Protein AF-A0A956Y815-F1 (afdb_monomer)

Sequence (313 aa):
IFVGLNIATNGEWWRQAILANINKFDPLQAFGLAKLWLQLHFALIIPAVLFALYELFIGRLSLYSVWLMAATVLGALGAGTWGAGDSYYGTSIAAMCIAAGIALSSLFGPDDTLPASIYVQRFGALFQPIWTVVKTSAAVLVPTLFVIYGISTFKMPTEGALFGTIANTFGLQPNVRGRHFDTASYNVVGYANIGHFTTQADIEAGNQIVELIRATDGPVISEDAGFVLAAGRRVITNPTQLRNLSLNNTDENPIWDGTELIRMVENKQVALIILRASFFPTPFLEAVLENYTPDEAIEMNGFTYQFWRPQPD

Secondary structure (DSSP, 8-state):
-HHHHHHHTTTHHHHHHTGGG-PPP-HHHHHHHHHHHHHHHHHHHHHHHHHHHHHHHTSPPPHHHHHHHHHHHHHHHHTTSTT--GGGGHHHHHHHHHHHHHHHHHTTSS--SPP--HHHHHHHHHHHHHHHHHHHTHHHHHHHHHHHHHHHT-EEES-STTHHHHHHHTT----BTTTEEETT-S-STTPPPPPPPPPHHHHHHHHHHHHHHHH-SS-EEESSHHHHHHTTPPP---HHHHHHHHHT-BTTB-----HHHHHHHHTT--SEEEESS--S-HHHHHHHHHHEEEEEEEEETTEEEEEEEEPP-

Mean predicted aligned error: 5.88 Å

Structure (mmCIF, N/CA/C/O backbone):
data_AF-A0A956Y815-F1
#
_entry.id   AF-A0A956Y815-F1
#
loop_
_atom_site.group_PDB
_atom_site.id
_atom_site.type_symbol
_atom_site.label_atom_id
_atom_site.label_alt_id
_atom_site.label_comp_id
_atom_site.label_asym_id
_atom_site.label_entity_id
_atom_site.label_seq_id
_atom_site.pdbx_PDB_ins_code
_atom_site.Cartn_x
_atom_site.Cartn_y
_atom_site.Cartn_z
_atom_site.occupancy
_atom_site.B_iso_or_equiv
_atom_site.auth_seq_id
_atom_site.auth_comp_id
_atom_site.auth_asym_id
_atom_site.auth_atom_id
_atom_site.pdbx_PDB_model_num
ATOM 1 N N . ILE A 1 1 ? -17.123 14.307 -13.055 1.00 92.56 1 ILE A N 1
ATOM 2 C CA . ILE A 1 1 ? -17.386 13.178 -12.124 1.00 92.56 1 ILE A CA 1
ATOM 3 C C . ILE A 1 1 ? -17.309 13.651 -10.673 1.00 92.56 1 ILE A C 1
ATOM 5 O O . ILE A 1 1 ? -18.351 13.733 -10.044 1.00 92.56 1 ILE A O 1
ATOM 9 N N . PHE A 1 2 ? -16.139 14.057 -10.167 1.00 94.31 2 PHE A N 1
ATOM 10 C CA . PHE A 1 2 ? -15.944 14.427 -8.753 1.00 94.31 2 PHE A CA 1
ATOM 11 C C . PHE A 1 2 ? -16.841 15.560 -8.230 1.00 94.31 2 PHE A C 1
ATOM 13 O O . PHE A 1 2 ? -17.437 15.422 -7.170 1.00 94.31 2 PHE A O 1
ATOM 20 N N . VAL A 1 3 ? -17.034 16.632 -9.007 1.00 95.38 3 VAL A N 1
ATOM 21 C CA . VAL A 1 3 ? -17.989 17.703 -8.657 1.00 95.38 3 VAL A CA 1
ATOM 22 C C . VAL A 1 3 ? -19.413 17.155 -8.501 1.00 95.38 3 VAL A C 1
ATOM 24 O O . VAL A 1 3 ? -20.106 17.499 -7.552 1.00 95.38 3 VAL A O 1
ATOM 27 N N . GLY A 1 4 ? -19.829 16.256 -9.397 1.00 97.25 4 GLY A N 1
ATOM 28 C CA . GLY A 1 4 ? -21.146 15.621 -9.342 1.00 97.25 4 GLY A CA 1
ATOM 29 C C . GLY A 1 4 ? -21.316 14.726 -8.115 1.00 97.25 4 GLY A C 1
ATOM 30 O O . GLY A 1 4 ? -22.357 14.795 -7.474 1.00 97.25 4 GLY A O 1
ATOM 31 N N . LEU A 1 5 ? -20.285 13.953 -7.748 1.00 96.50 5 LEU A N 1
ATOM 32 C CA . LEU A 1 5 ? -20.283 13.169 -6.507 1.00 96.50 5 LEU A CA 1
ATOM 33 C C . LEU A 1 5 ? -20.419 14.077 -5.287 1.00 96.50 5 LEU A C 1
ATOM 35 O O . LEU A 1 5 ? -21.263 13.826 -4.438 1.00 96.50 5 LEU A O 1
ATOM 39 N N . ASN A 1 6 ? -19.650 15.165 -5.241 1.00 97.31 6 ASN A N 1
ATOM 40 C CA . ASN A 1 6 ? -19.702 16.089 -4.119 1.00 97.31 6 ASN A CA 1
ATOM 41 C C . ASN A 1 6 ? -21.084 16.719 -3.931 1.00 97.31 6 ASN A C 1
ATOM 43 O O . ASN A 1 6 ? -21.579 16.790 -2.810 1.00 97.31 6 ASN A O 1
ATOM 47 N N . ILE A 1 7 ? -21.715 17.140 -5.028 1.00 97.25 7 ILE A N 1
ATOM 48 C CA . ILE A 1 7 ? -23.075 17.686 -5.001 1.00 97.25 7 ILE A CA 1
ATOM 49 C C . ILE A 1 7 ? -24.070 16.604 -4.564 1.00 97.25 7 ILE A C 1
ATOM 51 O O . ILE A 1 7 ? -24.865 16.843 -3.661 1.00 97.25 7 ILE A O 1
ATOM 55 N N . ALA A 1 8 ? -24.000 15.406 -5.152 1.00 97.81 8 ALA A N 1
ATOM 56 C CA . ALA A 1 8 ? -24.922 14.308 -4.854 1.00 97.81 8 ALA A CA 1
ATOM 57 C C . ALA A 1 8 ? -24.862 13.844 -3.390 1.00 97.81 8 ALA A C 1
ATOM 59 O O . ALA A 1 8 ? -25.845 13.324 -2.868 1.00 97.81 8 ALA A O 1
ATOM 60 N N . THR A 1 9 ? -23.725 14.040 -2.724 1.00 96.56 9 THR A N 1
ATOM 61 C CA . THR A 1 9 ? -23.531 13.674 -1.320 1.00 96.56 9 THR A CA 1
ATOM 62 C C . THR A 1 9 ? -23.547 14.878 -0.377 1.00 96.56 9 THR A C 1
ATOM 64 O O . THR A 1 9 ? -23.062 14.756 0.742 1.00 96.56 9 THR A O 1
ATOM 67 N N . ASN A 1 10 ? -24.010 16.054 -0.817 1.00 96.44 10 ASN A N 1
ATOM 68 C CA . ASN A 1 10 ? -24.026 17.286 -0.014 1.00 96.44 10 ASN A CA 1
ATOM 69 C C . ASN A 1 10 ? -22.675 17.615 0.659 1.00 96.44 10 ASN A C 1
ATOM 71 O O . ASN A 1 10 ? -22.625 17.994 1.825 1.00 96.44 10 ASN A O 1
ATOM 75 N N . GLY A 1 11 ? -21.561 17.434 -0.051 1.00 94.31 11 GLY A N 1
ATOM 76 C CA . GLY A 1 11 ? -20.221 17.712 0.479 1.00 94.31 11 GLY A CA 1
ATOM 77 C C . GLY A 1 11 ? -19.517 16.527 1.151 1.00 94.31 11 GLY A C 1
ATOM 78 O O . GLY A 1 11 ? -18.303 16.591 1.350 1.00 94.31 11 GLY A O 1
ATOM 79 N N . GLU A 1 12 ? -20.224 15.432 1.467 1.00 93.25 12 GLU A N 1
ATOM 80 C CA . GLU A 1 12 ? -19.619 14.275 2.149 1.00 93.25 12 GLU A CA 1
ATOM 81 C C . GLU A 1 12 ? -18.480 13.650 1.349 1.00 93.25 12 GLU A C 1
ATOM 83 O O . GLU A 1 12 ? -17.453 13.303 1.918 1.00 93.25 12 GLU A O 1
ATOM 88 N N . TRP A 1 13 ? -18.605 13.544 0.026 1.00 95.00 13 TRP A N 1
ATOM 89 C CA . TRP A 1 13 ? -17.526 13.026 -0.804 1.00 95.00 13 TRP A CA 1
ATOM 90 C C . TRP A 1 13 ? -16.245 13.850 -0.631 1.00 95.00 13 TRP A C 1
ATOM 92 O O . TRP A 1 13 ? -15.189 13.268 -0.415 1.00 95.00 13 TRP A O 1
ATOM 102 N N . TRP A 1 14 ? -16.316 15.186 -0.656 1.00 94.62 14 TRP A N 1
ATOM 103 C CA . TRP A 1 14 ? -15.136 16.028 -0.440 1.00 94.62 14 TRP A CA 1
ATOM 104 C C . TRP A 1 14 ? -14.593 15.895 0.981 1.00 94.62 14 TRP A C 1
ATOM 106 O O . TRP A 1 14 ? -13.390 15.712 1.170 1.00 94.62 14 TRP A O 1
ATOM 116 N N . ARG A 1 15 ? -15.470 15.937 1.988 1.00 93.56 15 ARG A N 1
ATOM 117 C CA . ARG A 1 15 ? -15.068 15.788 3.390 1.00 93.56 15 ARG A CA 1
ATOM 118 C C . ARG A 1 15 ? -14.356 14.457 3.633 1.00 93.56 15 ARG A C 1
ATOM 120 O O . ARG A 1 15 ? -13.267 14.440 4.200 1.00 93.56 15 ARG A O 1
ATOM 127 N N . GLN A 1 16 ? -14.934 13.359 3.160 1.00 91.75 16 GLN A N 1
ATOM 128 C CA . GLN A 1 16 ? -14.418 12.018 3.412 1.00 91.75 16 GLN A CA 1
ATOM 129 C C . GLN A 1 16 ? -13.231 11.661 2.501 1.00 91.75 16 GLN A C 1
ATOM 131 O O . GLN A 1 16 ? -12.251 11.083 2.960 1.00 91.75 16 GLN A O 1
ATOM 136 N N . ALA A 1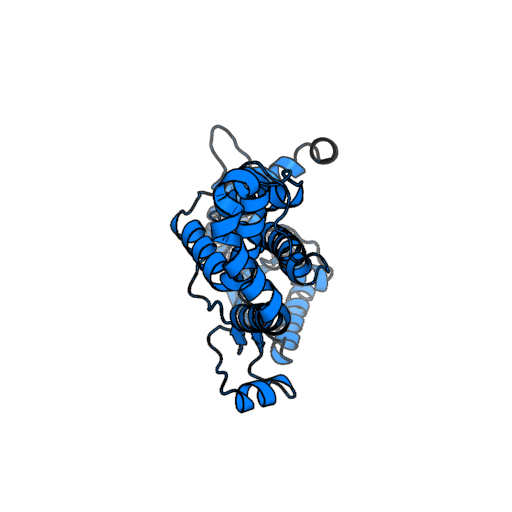 17 ? -13.279 12.000 1.212 1.00 90.31 17 ALA A N 1
ATOM 137 C CA . ALA A 1 17 ? -12.228 11.614 0.272 1.00 90.31 17 ALA A CA 1
ATOM 138 C C . ALA A 1 17 ? -11.036 12.578 0.283 1.00 90.31 17 ALA A C 1
ATOM 140 O O . ALA A 1 17 ? -9.907 12.135 0.089 1.00 90.31 17 ALA A O 1
ATOM 141 N N . ILE A 1 18 ? -11.269 13.876 0.509 1.00 90.88 18 ILE A N 1
ATOM 142 C CA . ILE A 1 18 ? -10.230 14.907 0.406 1.00 90.88 18 ILE A CA 1
ATOM 143 C C . ILE A 1 18 ? -9.805 15.395 1.785 1.00 90.88 18 ILE A C 1
ATOM 145 O O . ILE A 1 18 ? -8.656 15.178 2.151 1.00 90.88 18 ILE A O 1
ATOM 149 N N . LEU A 1 19 ? -10.707 16.001 2.569 1.00 91.81 19 LEU A N 1
ATOM 150 C CA . LEU A 1 19 ? -10.332 16.660 3.834 1.00 91.81 19 LEU A CA 1
ATOM 151 C C . LEU A 1 19 ? -9.770 15.683 4.872 1.00 91.81 19 LEU A C 1
ATOM 153 O O . LEU A 1 19 ? -8.789 15.994 5.541 1.00 91.81 19 LEU A O 1
ATOM 157 N N . ALA A 1 20 ? -10.321 14.472 4.958 1.00 90.25 20 ALA A N 1
ATOM 158 C CA . ALA A 1 20 ? -9.765 13.432 5.821 1.00 90.25 20 ALA A CA 1
ATOM 159 C C . ALA A 1 20 ? -8.348 12.992 5.400 1.00 90.25 20 ALA A C 1
ATOM 161 O O . ALA A 1 20 ? -7.566 12.541 6.224 1.00 90.25 20 ALA A O 1
ATOM 162 N N . ASN A 1 21 ? -7.975 13.128 4.128 1.00 87.50 21 ASN A N 1
ATOM 163 C CA . ASN A 1 21 ? -6.686 12.645 3.624 1.00 87.50 21 ASN A CA 1
ATOM 164 C C . ASN A 1 21 ? -5.611 13.739 3.534 1.00 87.50 21 ASN A C 1
ATOM 166 O O . ASN A 1 21 ? -4.528 13.485 3.008 1.00 87.50 21 ASN A O 1
ATOM 170 N N . ILE A 1 22 ? -5.862 14.941 4.072 1.00 85.62 22 ILE A N 1
ATOM 171 C CA . ILE A 1 22 ? -4.860 16.018 4.173 1.00 85.62 22 ILE A CA 1
ATOM 172 C C . ILE A 1 22 ? -3.926 15.732 5.352 1.00 85.62 22 ILE A C 1
ATOM 174 O O . ILE A 1 22 ? -3.889 16.442 6.348 1.00 85.62 22 ILE A O 1
ATOM 178 N N . ASN A 1 23 ? -3.181 14.640 5.257 1.00 84.44 23 ASN A N 1
ATOM 179 C CA . ASN A 1 23 ? -2.264 14.234 6.306 1.00 84.44 23 ASN A CA 1
ATOM 180 C C . ASN A 1 23 ? -0.928 14.969 6.182 1.00 84.44 23 ASN A C 1
ATOM 182 O O . ASN A 1 23 ? -0.480 15.316 5.086 1.00 84.44 23 ASN A O 1
ATOM 186 N N . LYS A 1 24 ? -0.250 15.155 7.319 1.00 88.31 24 LYS A N 1
ATOM 187 C CA . LYS A 1 24 ? 1.111 15.694 7.341 1.00 88.31 24 LYS A CA 1
ATOM 188 C C . LYS A 1 24 ? 2.024 14.830 6.468 1.00 88.31 24 LYS A C 1
ATOM 190 O O . LYS A 1 24 ? 2.034 13.607 6.587 1.00 88.31 24 LYS A O 1
ATOM 195 N N . PHE A 1 25 ? 2.794 15.486 5.609 1.00 91.38 25 PHE A N 1
ATOM 196 C CA . PHE A 1 25 ? 3.775 14.823 4.763 1.00 91.38 25 PHE A CA 1
ATOM 197 C C . PHE A 1 25 ? 4.996 14.394 5.585 1.00 91.38 25 PHE A C 1
ATOM 199 O O . PHE A 1 25 ? 5.568 15.206 6.318 1.00 91.38 25 PHE A O 1
ATOM 206 N N . ASP A 1 26 ? 5.400 13.137 5.430 1.00 92.50 26 ASP A N 1
ATOM 207 C CA . ASP A 1 26 ? 6.631 12.557 5.954 1.00 92.50 26 ASP A CA 1
ATOM 208 C C . ASP A 1 26 ? 7.656 12.361 4.813 1.00 92.50 26 ASP A C 1
ATOM 210 O O . ASP A 1 26 ? 7.548 11.424 4.009 1.00 92.50 26 ASP A O 1
ATOM 214 N N . PRO A 1 27 ? 8.687 13.226 4.735 1.00 93.06 27 PRO A N 1
ATOM 215 C CA . PRO A 1 27 ? 9.760 13.094 3.757 1.00 93.06 27 PRO A CA 1
ATOM 216 C C . PRO A 1 27 ? 10.550 11.784 3.850 1.00 93.06 27 PRO A C 1
ATOM 218 O O . PRO A 1 27 ? 11.052 11.317 2.826 1.00 93.06 27 PRO A O 1
ATOM 221 N N . LEU A 1 28 ? 10.682 11.187 5.042 1.00 92.81 28 LEU A N 1
ATOM 222 C CA . LEU A 1 28 ? 11.429 9.937 5.216 1.00 92.81 28 LEU A CA 1
ATOM 223 C C . LEU A 1 28 ? 10.672 8.768 4.592 1.00 92.81 28 LEU A C 1
ATOM 225 O O . LEU A 1 28 ? 11.278 7.970 3.874 1.00 92.81 28 LEU A O 1
ATOM 229 N N . GLN A 1 29 ? 9.355 8.708 4.799 1.00 93.12 29 GLN A N 1
ATOM 230 C CA . GLN A 1 29 ? 8.486 7.741 4.131 1.00 93.12 29 GLN A CA 1
ATOM 231 C C . GLN A 1 29 ? 8.543 7.912 2.607 1.00 93.12 29 GLN A C 1
ATOM 233 O O . GLN A 1 29 ? 8.808 6.946 1.890 1.00 93.12 29 GLN A O 1
ATOM 238 N N . ALA A 1 30 ? 8.367 9.141 2.104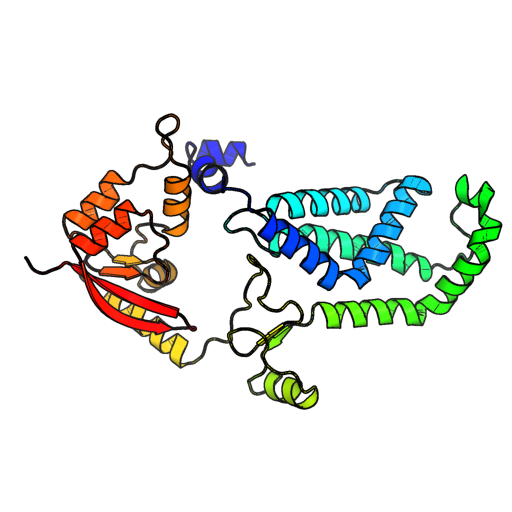 1.00 94.19 30 ALA A N 1
ATOM 239 C CA . ALA A 1 30 ? 8.398 9.415 0.665 1.00 94.19 30 ALA A CA 1
ATOM 240 C C . ALA A 1 30 ? 9.724 8.984 0.021 1.00 94.19 30 ALA A C 1
ATOM 242 O O . ALA A 1 30 ? 9.733 8.287 -0.996 1.00 94.19 30 ALA A O 1
ATOM 243 N N . PHE A 1 31 ? 10.850 9.364 0.633 1.00 94.88 31 PHE A N 1
ATOM 244 C CA . PHE A 1 31 ? 12.174 9.008 0.135 1.00 94.88 31 PHE A CA 1
ATOM 245 C C . PHE A 1 31 ? 12.439 7.503 0.229 1.00 94.88 31 PHE A C 1
ATOM 247 O O . PHE A 1 31 ? 12.973 6.913 -0.711 1.00 94.88 31 PHE A O 1
ATOM 254 N N . GLY A 1 32 ? 12.041 6.869 1.336 1.00 94.62 32 GLY A N 1
ATOM 255 C CA . GLY A 1 32 ? 12.152 5.426 1.524 1.00 94.62 32 GLY A CA 1
ATOM 256 C C . GLY A 1 32 ? 11.409 4.652 0.437 1.00 94.62 32 GLY A C 1
ATOM 257 O O . GLY A 1 32 ? 11.994 3.771 -0.193 1.00 94.62 32 GLY A O 1
ATOM 258 N N . LEU A 1 33 ? 10.161 5.032 0.154 1.00 95.44 33 LEU A N 1
ATOM 259 C CA . LEU A 1 33 ? 9.345 4.405 -0.888 1.00 95.44 33 LEU A CA 1
ATOM 260 C C . LEU A 1 33 ? 9.874 4.694 -2.298 1.00 95.44 33 LEU A C 1
ATOM 262 O O . LEU A 1 33 ? 9.897 3.790 -3.127 1.00 95.44 33 LEU A O 1
ATOM 266 N N . ALA A 1 34 ? 10.361 5.908 -2.572 1.00 95.69 34 ALA A N 1
ATOM 267 C CA . ALA A 1 34 ? 10.988 6.234 -3.858 1.00 95.69 34 ALA A CA 1
ATOM 268 C C . ALA A 1 34 ? 12.252 5.402 -4.104 1.00 95.69 34 ALA A C 1
ATOM 270 O O . ALA A 1 34 ? 12.447 4.847 -5.188 1.00 95.69 34 ALA A O 1
ATOM 271 N N . LYS A 1 35 ? 13.103 5.273 -3.080 1.00 95.69 35 LYS A N 1
ATOM 272 C CA . LYS A 1 35 ? 14.299 4.431 -3.131 1.00 95.69 35 LYS A CA 1
ATOM 273 C C . LYS A 1 35 ? 13.927 2.968 -3.348 1.00 95.69 35 LYS A C 1
ATOM 275 O O . LYS A 1 35 ? 14.548 2.316 -4.181 1.00 95.69 35 LYS A O 1
ATOM 280 N N . LEU A 1 36 ? 12.917 2.473 -2.637 1.00 95.44 36 LEU A N 1
ATOM 281 C CA . LEU A 1 36 ? 12.440 1.104 -2.791 1.00 95.44 36 LEU A CA 1
ATOM 282 C C . LEU A 1 36 ? 11.900 0.858 -4.205 1.00 95.44 36 LEU A C 1
ATOM 284 O O . LEU A 1 36 ? 12.301 -0.105 -4.846 1.00 95.44 36 LEU A O 1
ATOM 288 N N . TRP A 1 37 ? 11.075 1.763 -4.736 1.00 96.00 37 TRP A N 1
ATOM 289 C CA . TRP A 1 37 ? 10.578 1.693 -6.113 1.00 96.00 37 TRP A CA 1
ATOM 290 C C . TRP A 1 37 ? 11.727 1.626 -7.131 1.00 96.00 37 TRP A C 1
ATOM 292 O O . TRP A 1 37 ? 11.738 0.750 -7.997 1.00 96.00 37 TRP A O 1
ATOM 302 N N . LEU A 1 38 ? 12.744 2.483 -6.983 1.00 96.31 38 LEU A N 1
ATOM 303 C CA . LEU A 1 38 ? 13.949 2.431 -7.817 1.00 96.31 38 LEU A CA 1
ATOM 304 C C . LEU A 1 38 ? 14.657 1.074 -7.700 1.00 96.31 38 LEU A C 1
ATOM 306 O O . LEU A 1 38 ? 15.008 0.483 -8.716 1.00 96.31 38 LEU A O 1
ATOM 310 N N . GLN A 1 39 ? 14.851 0.569 -6.480 1.00 95.50 39 GLN A N 1
ATOM 311 C CA . GLN A 1 39 ? 15.540 -0.699 -6.220 1.00 95.50 39 GLN A CA 1
ATOM 312 C C . GLN A 1 39 ? 14.801 -1.911 -6.793 1.00 95.50 39 GLN A C 1
ATOM 314 O O . GLN A 1 39 ? 15.442 -2.798 -7.351 1.00 95.50 39 GLN A O 1
ATOM 319 N N . LEU A 1 40 ? 13.474 -1.956 -6.679 1.00 95.81 40 LEU A N 1
ATOM 320 C CA . LEU A 1 40 ? 12.670 -3.086 -7.149 1.00 95.81 40 LEU A CA 1
ATOM 321 C C . LEU A 1 40 ? 12.493 -3.080 -8.668 1.00 95.81 40 LEU A C 1
ATOM 323 O O . LEU A 1 40 ? 12.371 -4.138 -9.283 1.00 95.81 40 LEU A O 1
ATOM 327 N N . HIS A 1 41 ? 12.469 -1.898 -9.287 1.00 97.38 41 HIS A N 1
ATOM 328 C CA . HIS A 1 41 ? 12.065 -1.764 -10.684 1.00 97.38 41 HIS A CA 1
ATOM 329 C C . HIS A 1 41 ? 13.175 -1.289 -11.628 1.00 97.38 41 HIS A C 1
ATOM 331 O O . HIS A 1 41 ? 12.913 -1.126 -12.821 1.00 97.38 41 HIS A O 1
ATOM 337 N N . PHE A 1 42 ? 14.416 -1.125 -11.148 1.00 97.12 42 PHE A N 1
ATOM 338 C CA . PHE A 1 42 ? 15.534 -0.579 -11.936 1.00 97.12 42 PHE A CA 1
ATOM 339 C C . PHE A 1 42 ? 15.686 -1.219 -13.326 1.00 97.12 42 PHE A C 1
ATOM 341 O O . PHE A 1 42 ? 15.926 -0.510 -14.303 1.00 97.12 42 PHE A O 1
ATOM 348 N N . ALA A 1 43 ? 15.497 -2.541 -13.427 1.00 97.62 43 ALA A N 1
ATOM 349 C CA . ALA A 1 43 ? 15.660 -3.297 -14.666 1.00 97.62 43 ALA A CA 1
ATOM 350 C C . ALA A 1 43 ? 14.724 -2.823 -15.792 1.00 97.62 43 ALA A C 1
ATOM 352 O O . ALA A 1 43 ? 15.105 -2.875 -16.959 1.00 97.62 43 ALA A O 1
ATOM 353 N N . LEU A 1 44 ? 13.533 -2.317 -15.452 1.00 98.06 44 LEU A N 1
ATOM 354 C CA . LEU A 1 44 ? 12.591 -1.737 -16.415 1.00 98.06 44 LEU A CA 1
ATOM 355 C C . LEU A 1 44 ? 12.604 -0.203 -16.415 1.00 98.06 44 LEU A C 1
ATOM 357 O O . LEU A 1 44 ? 12.318 0.403 -17.446 1.00 98.06 44 LEU A O 1
ATOM 361 N N . ILE A 1 45 ? 13.006 0.438 -15.315 1.00 98.06 45 ILE A N 1
ATOM 362 C CA . ILE A 1 45 ? 13.190 1.896 -15.268 1.00 98.06 45 ILE A CA 1
ATOM 363 C C . ILE A 1 45 ? 14.244 2.335 -16.283 1.00 98.06 45 ILE A C 1
ATOM 365 O O . ILE A 1 45 ? 14.015 3.303 -17.001 1.00 98.06 45 ILE A O 1
ATOM 369 N N . ILE A 1 46 ? 15.375 1.628 -16.377 1.00 97.00 46 ILE A N 1
ATOM 370 C CA . ILE A 1 46 ? 16.459 1.987 -17.303 1.00 97.00 46 ILE A CA 1
ATOM 371 C C . ILE A 1 46 ? 15.955 2.085 -18.755 1.00 97.00 46 ILE A C 1
ATOM 373 O O . ILE A 1 46 ? 16.056 3.172 -19.328 1.00 97.00 46 ILE A O 1
ATOM 377 N N . PRO A 1 47 ? 15.381 1.030 -19.370 1.00 96.88 47 PRO A N 1
ATOM 378 C CA . PRO A 1 47 ? 14.883 1.131 -20.740 1.00 96.88 47 PRO A CA 1
ATOM 379 C C . PRO A 1 47 ? 13.728 2.132 -20.886 1.00 96.88 47 PRO A C 1
ATOM 381 O O . PRO A 1 47 ? 13.678 2.836 -21.891 1.00 96.88 47 PRO A O 1
ATOM 384 N N . ALA A 1 48 ? 12.841 2.262 -19.893 1.00 97.94 48 ALA A N 1
ATOM 385 C CA . ALA A 1 48 ? 11.744 3.234 -19.936 1.00 97.94 48 ALA A CA 1
ATOM 386 C C . ALA A 1 48 ? 12.235 4.696 -19.919 1.00 97.94 48 ALA A C 1
ATOM 388 O O . ALA A 1 48 ? 11.739 5.532 -20.672 1.00 97.94 48 ALA A O 1
ATOM 389 N N . VAL A 1 49 ? 13.238 5.014 -19.095 1.00 97.12 49 VAL A N 1
ATOM 390 C CA . VAL A 1 49 ? 13.843 6.354 -19.035 1.00 97.12 49 VAL A CA 1
ATOM 391 C C . VAL A 1 49 ? 14.660 6.631 -20.291 1.00 97.12 49 VAL A C 1
ATOM 393 O O . VAL A 1 49 ? 14.560 7.722 -20.844 1.00 97.12 49 VAL A O 1
ATOM 396 N N . LEU A 1 50 ? 15.424 5.653 -20.789 1.00 94.56 50 LEU A N 1
ATOM 397 C CA . LEU A 1 50 ? 16.136 5.791 -22.063 1.00 94.56 50 LEU A CA 1
ATOM 398 C C . LEU A 1 50 ? 15.167 6.059 -23.221 1.00 94.56 50 LEU A C 1
ATOM 400 O O . LEU A 1 50 ? 15.460 6.904 -24.064 1.00 94.56 50 LEU A O 1
ATOM 404 N N . PHE A 1 51 ? 14.001 5.407 -23.229 1.00 94.56 51 PHE A N 1
ATOM 405 C CA . PHE A 1 51 ? 12.933 5.683 -24.188 1.00 94.56 51 PHE A CA 1
ATOM 406 C C . PHE A 1 51 ? 12.412 7.118 -24.076 1.00 94.56 51 PHE A C 1
ATOM 408 O O . PHE A 1 51 ? 12.368 7.833 -25.073 1.00 94.56 51 PHE A O 1
ATOM 415 N N . ALA A 1 52 ? 12.084 7.568 -22.862 1.00 95.88 52 ALA A N 1
ATOM 416 C CA . ALA A 1 52 ? 11.601 8.926 -22.633 1.00 95.88 52 ALA A CA 1
ATOM 417 C C . ALA A 1 52 ? 12.638 9.991 -23.032 1.00 95.88 52 ALA A C 1
ATOM 419 O O . ALA A 1 52 ? 12.290 10.995 -23.651 1.00 95.88 52 ALA A O 1
ATOM 420 N N . LEU A 1 53 ? 13.921 9.761 -22.733 1.00 93.94 53 LEU A N 1
ATOM 421 C CA . LEU A 1 53 ? 15.020 10.636 -23.151 1.00 93.94 53 LEU A CA 1
ATOM 422 C C . LEU A 1 53 ? 15.197 10.633 -24.672 1.00 93.94 53 LEU A C 1
ATOM 424 O O . LEU A 1 53 ? 15.367 11.694 -25.274 1.00 93.94 53 LEU A O 1
ATOM 428 N N . TYR A 1 54 ? 15.122 9.461 -25.304 1.00 90.19 54 TYR A N 1
ATOM 429 C CA . TYR A 1 54 ? 15.127 9.349 -26.758 1.00 90.19 54 TYR A CA 1
ATOM 430 C C . TYR A 1 54 ? 13.980 10.164 -27.366 1.00 90.19 54 TYR A C 1
ATOM 432 O O . TYR A 1 54 ? 14.211 10.969 -28.261 1.00 90.19 54 TYR A O 1
ATOM 440 N N . GLU A 1 55 ? 12.755 10.032 -26.869 1.00 91.81 55 GLU A N 1
ATOM 441 C CA . GLU A 1 55 ? 11.618 10.789 -27.397 1.00 91.81 55 GLU A CA 1
ATOM 442 C C . GLU A 1 55 ? 11.718 12.296 -27.142 1.00 91.81 55 GLU A C 1
ATOM 444 O O . GLU A 1 55 ? 11.236 13.081 -27.956 1.00 91.81 55 GLU A O 1
ATOM 449 N N . LEU A 1 56 ? 12.352 12.704 -26.040 1.00 91.69 56 LEU A N 1
ATOM 450 C CA . LEU A 1 56 ? 12.535 14.111 -25.692 1.00 91.69 56 LEU A CA 1
ATOM 451 C C . LEU A 1 56 ? 13.550 14.816 -26.602 1.00 91.69 56 LEU A C 1
ATOM 453 O O . LEU A 1 56 ? 13.338 15.968 -26.974 1.00 91.69 56 LEU A O 1
ATOM 457 N N . PHE A 1 57 ? 14.656 14.147 -26.938 1.00 87.69 57 PHE A N 1
ATOM 458 C CA . PHE A 1 57 ? 15.752 14.765 -27.693 1.00 87.69 57 PHE A CA 1
ATOM 459 C C . PHE A 1 57 ? 15.774 14.376 -29.171 1.00 87.69 57 PHE A C 1
ATOM 461 O O . PHE A 1 57 ? 16.190 15.163 -30.010 1.00 87.69 57 PHE A O 1
ATOM 468 N N . ILE A 1 58 ? 15.365 13.160 -29.512 1.00 84.88 58 ILE A N 1
ATOM 469 C CA . ILE A 1 58 ? 15.588 12.560 -30.833 1.00 84.88 58 ILE A CA 1
ATOM 470 C C . ILE A 1 58 ? 14.265 12.347 -31.568 1.00 84.88 58 ILE A C 1
ATOM 472 O O . ILE A 1 58 ? 14.154 12.688 -32.747 1.00 84.88 58 ILE A O 1
ATOM 476 N N . GLY A 1 59 ? 13.293 11.751 -30.880 1.00 83.38 59 GLY A N 1
ATOM 477 C CA . GLY A 1 59 ? 12.008 11.341 -31.431 1.00 83.38 59 GLY A CA 1
ATOM 478 C C . GLY A 1 59 ? 10.891 12.369 -31.255 1.00 83.38 59 GLY A C 1
ATOM 479 O O . GLY A 1 59 ? 11.113 13.566 -31.085 1.00 83.38 59 GLY A O 1
ATOM 480 N N . ARG A 1 60 ? 9.651 11.876 -31.327 1.00 88.12 60 ARG A N 1
ATOM 481 C CA . ARG A 1 60 ? 8.457 12.632 -30.939 1.00 88.12 60 ARG A CA 1
ATOM 482 C C . ARG A 1 60 ? 8.045 12.196 -29.545 1.00 88.12 60 ARG A C 1
ATOM 484 O O . ARG A 1 60 ? 7.931 11.001 -29.302 1.00 88.12 60 ARG A O 1
ATOM 491 N N . LEU A 1 61 ? 7.765 13.161 -28.678 1.00 93.50 61 LEU A N 1
ATOM 492 C CA . LEU A 1 61 ? 7.279 12.895 -27.332 1.00 93.50 61 LEU A CA 1
ATOM 493 C C . LEU A 1 61 ? 5.916 12.195 -27.374 1.00 93.50 61 LEU A C 1
ATOM 495 O O . LEU A 1 61 ? 4.938 12.765 -27.865 1.00 93.50 61 LEU A O 1
ATOM 499 N N . SER A 1 62 ? 5.851 10.966 -26.860 1.00 94.94 62 SER A N 1
ATOM 500 C CA . SER A 1 62 ? 4.599 10.225 -26.740 1.00 94.94 62 SER A CA 1
ATOM 501 C C . SER A 1 62 ? 3.875 10.533 -25.433 1.00 94.94 62 SER A C 1
ATOM 503 O O . SER A 1 62 ? 4.456 10.964 -24.430 1.00 94.94 62 SER A O 1
ATOM 505 N N . LEU A 1 63 ? 2.576 10.228 -25.423 1.00 96.56 63 LEU A N 1
ATOM 506 C CA . LEU A 1 63 ? 1.767 10.288 -24.211 1.00 96.56 63 LEU A CA 1
ATOM 507 C C . LEU A 1 63 ? 2.274 9.312 -23.135 1.00 96.56 63 LEU A C 1
ATOM 509 O O . LEU A 1 63 ? 2.119 9.600 -21.954 1.00 96.56 63 LEU A O 1
ATOM 513 N N . TYR A 1 64 ? 2.915 8.200 -23.517 1.00 96.50 64 TYR A N 1
ATOM 514 C CA . TYR A 1 64 ? 3.466 7.224 -22.572 1.00 96.50 64 TYR A CA 1
ATOM 515 C C . TYR A 1 64 ? 4.648 7.786 -21.782 1.00 96.50 64 TYR A C 1
ATOM 517 O O . TYR A 1 64 ? 4.689 7.619 -20.566 1.00 96.50 64 TYR A O 1
ATOM 525 N N . SER A 1 65 ? 5.563 8.510 -22.435 1.00 97.00 65 SER A N 1
ATOM 526 C CA . SER A 1 65 ? 6.684 9.171 -21.751 1.00 97.00 65 SER A CA 1
ATOM 527 C C . SER A 1 65 ? 6.198 10.271 -20.809 1.00 97.00 65 SER A C 1
ATOM 529 O O . SER A 1 65 ? 6.639 10.346 -19.663 1.00 97.00 65 SER A O 1
ATOM 531 N N . VAL A 1 66 ? 5.232 11.089 -21.248 1.00 97.50 66 VAL A N 1
ATOM 532 C CA . VAL A 1 66 ? 4.613 12.113 -20.386 1.00 97.50 66 VAL A CA 1
ATOM 533 C C . VAL A 1 66 ? 3.913 11.467 -19.192 1.00 97.50 66 VAL A C 1
ATOM 535 O O . VAL A 1 66 ? 4.091 11.913 -18.060 1.00 97.50 66 VAL A O 1
ATOM 538 N N . TRP A 1 67 ? 3.152 10.398 -19.430 1.00 98.06 67 TRP A N 1
ATOM 539 C CA . TRP A 1 67 ? 2.437 9.674 -18.386 1.00 98.06 67 TRP A CA 1
ATOM 540 C C . TRP A 1 67 ? 3.389 9.032 -17.376 1.00 98.06 67 TRP A C 1
ATOM 542 O O . TRP A 1 67 ? 3.170 9.191 -16.179 1.00 98.06 67 TRP A O 1
ATOM 552 N N . LEU A 1 68 ? 4.474 8.394 -17.829 1.00 97.94 68 LEU A N 1
ATOM 553 C CA . LEU A 1 68 ? 5.514 7.837 -16.962 1.00 97.94 68 LEU A CA 1
ATOM 554 C C . LEU A 1 68 ? 6.099 8.905 -16.035 1.00 97.94 68 LEU A C 1
ATOM 556 O O . LEU A 1 68 ? 6.139 8.707 -14.819 1.00 97.94 68 LEU A O 1
ATOM 560 N N . MET A 1 69 ? 6.520 10.044 -16.591 1.00 97.06 69 MET A N 1
ATOM 561 C CA . MET A 1 69 ? 7.132 11.116 -15.803 1.00 97.06 69 MET A CA 1
ATOM 562 C C . MET A 1 69 ? 6.136 11.728 -14.817 1.00 97.06 69 MET A C 1
ATOM 564 O O . MET A 1 69 ? 6.443 11.855 -13.632 1.00 97.06 69 MET A O 1
ATOM 568 N N . ALA A 1 70 ? 4.924 12.048 -15.279 1.00 97.62 70 ALA A N 1
ATOM 569 C CA . ALA A 1 70 ? 3.883 12.621 -14.433 1.00 97.62 70 ALA A CA 1
ATOM 570 C C . ALA A 1 70 ? 3.469 11.660 -13.309 1.00 97.62 70 ALA A C 1
ATOM 572 O O . ALA A 1 70 ? 3.424 12.063 -12.149 1.00 97.62 70 ALA A O 1
ATOM 573 N N . ALA A 1 71 ? 3.221 10.385 -13.624 1.00 97.38 71 ALA A N 1
ATOM 574 C CA . ALA A 1 71 ? 2.834 9.378 -12.640 1.00 97.38 71 ALA A CA 1
ATOM 575 C C . ALA A 1 71 ? 3.942 9.120 -11.613 1.00 97.38 71 ALA A C 1
ATOM 577 O O . ALA A 1 71 ? 3.647 8.973 -10.431 1.00 97.38 71 ALA A O 1
ATOM 578 N N . THR A 1 72 ? 5.207 9.104 -12.041 1.00 96.56 72 THR A N 1
ATOM 579 C CA . THR A 1 72 ? 6.348 8.910 -11.131 1.00 96.56 72 THR A CA 1
ATOM 580 C C . THR A 1 72 ? 6.492 10.086 -10.170 1.00 96.56 72 THR A C 1
ATOM 582 O O . THR A 1 72 ? 6.603 9.878 -8.965 1.00 96.56 72 THR A O 1
ATOM 585 N N . VAL A 1 73 ? 6.445 11.323 -10.678 1.00 95.62 73 VAL A N 1
ATOM 586 C CA . VAL A 1 73 ? 6.587 12.529 -9.846 1.00 95.62 73 VAL A CA 1
ATOM 587 C C . VAL A 1 73 ? 5.406 12.676 -8.888 1.00 95.62 73 VAL A C 1
ATOM 589 O O . VAL A 1 73 ? 5.611 12.850 -7.690 1.00 95.62 73 VAL A O 1
ATOM 592 N N . LEU A 1 74 ? 4.171 12.567 -9.384 1.00 94.44 74 LEU A N 1
ATOM 593 C CA . LEU A 1 74 ? 2.976 12.698 -8.545 1.00 94.44 74 LEU A CA 1
ATOM 594 C C . LEU A 1 74 ? 2.863 11.553 -7.530 1.00 94.44 74 LEU A C 1
ATOM 596 O O . LEU A 1 74 ? 2.512 11.802 -6.379 1.00 94.44 74 LEU A O 1
ATOM 600 N N . GLY A 1 75 ? 3.207 10.324 -7.926 1.00 93.88 75 GLY A N 1
ATOM 601 C CA . GLY A 1 75 ? 3.260 9.172 -7.026 1.00 93.88 75 GLY A CA 1
ATOM 602 C C . GLY A 1 75 ? 4.262 9.386 -5.892 1.00 93.88 75 GLY A C 1
ATOM 603 O O . GLY A 1 75 ? 3.905 9.230 -4.727 1.00 93.88 75 GLY A O 1
ATOM 604 N N . ALA A 1 76 ? 5.476 9.846 -6.211 1.00 93.00 76 ALA A N 1
ATOM 605 C CA . ALA A 1 76 ? 6.501 10.138 -5.210 1.00 93.00 76 ALA A CA 1
ATOM 606 C C . ALA A 1 76 ? 6.097 11.256 -4.237 1.00 93.00 76 ALA A C 1
ATOM 608 O O . ALA A 1 76 ? 6.333 11.140 -3.034 1.00 93.00 76 ALA A O 1
ATOM 609 N N . LEU A 1 77 ? 5.448 12.313 -4.736 1.00 90.94 77 LEU A N 1
ATOM 610 C CA . LEU A 1 77 ? 4.935 13.404 -3.901 1.00 90.94 77 LEU A CA 1
ATOM 611 C C . LEU A 1 77 ? 3.745 12.974 -3.028 1.00 90.94 77 LEU A C 1
ATOM 613 O O . LEU A 1 77 ? 3.570 13.509 -1.939 1.00 90.94 77 LEU A O 1
ATOM 617 N N . GLY A 1 78 ? 2.931 12.014 -3.476 1.00 90.06 78 GLY A N 1
ATOM 618 C CA . GLY A 1 78 ? 1.795 11.499 -2.703 1.00 90.06 78 GLY A CA 1
ATOM 619 C C . GLY A 1 78 ? 2.171 10.433 -1.668 1.00 90.06 78 GLY A C 1
ATOM 620 O O . GLY A 1 78 ? 1.533 10.341 -0.618 1.00 90.06 78 GLY A O 1
ATOM 621 N N . ALA A 1 79 ? 3.229 9.660 -1.933 1.00 92.94 79 ALA A N 1
ATOM 622 C CA . ALA A 1 79 ? 3.616 8.485 -1.150 1.00 92.94 79 ALA A CA 1
ATOM 623 C C . ALA A 1 79 ? 4.060 8.786 0.296 1.00 92.94 79 ALA A C 1
ATOM 625 O O . ALA A 1 79 ? 4.122 7.872 1.111 1.00 92.94 79 ALA A O 1
ATOM 626 N N . GLY A 1 80 ? 4.368 10.043 0.630 1.00 90.81 80 GLY A N 1
ATOM 627 C CA . GLY A 1 80 ? 4.783 10.452 1.980 1.00 90.81 80 GLY A CA 1
ATOM 628 C C . GLY A 1 80 ? 3.645 10.774 2.944 1.00 90.81 80 GLY A C 1
ATOM 629 O O . GLY A 1 80 ? 3.910 11.250 4.040 1.00 90.81 80 GLY A O 1
ATOM 630 N N . THR A 1 81 ? 2.384 10.607 2.553 1.00 88.25 81 THR A N 1
ATOM 631 C CA . THR A 1 81 ? 1.245 10.930 3.427 1.00 88.25 81 THR A CA 1
ATOM 632 C C . THR A 1 81 ? 0.818 9.727 4.272 1.00 88.25 81 THR A C 1
ATOM 634 O O . THR A 1 81 ? 1.043 8.573 3.906 1.00 88.25 81 THR A O 1
ATOM 637 N N . TRP A 1 82 ? 0.200 9.971 5.433 1.00 82.88 82 TRP A N 1
ATOM 638 C CA . TRP A 1 82 ? -0.360 8.885 6.244 1.00 82.88 82 TRP A CA 1
ATOM 639 C C . TRP A 1 82 ? -1.423 8.109 5.454 1.00 82.88 82 TRP A C 1
ATOM 641 O O . TRP A 1 82 ? -2.277 8.710 4.803 1.00 82.88 82 TRP A O 1
ATOM 651 N N . GLY A 1 83 ? -1.350 6.777 5.511 1.00 80.44 83 GLY A N 1
ATOM 652 C CA . GLY A 1 83 ? -2.176 5.876 4.703 1.00 80.44 83 GLY A CA 1
ATOM 653 C C . GLY A 1 83 ? -1.682 5.684 3.264 1.00 80.44 83 GLY A C 1
ATOM 654 O O . GLY A 1 83 ? -2.173 4.784 2.583 1.00 80.44 83 GLY A O 1
ATOM 655 N N . ALA A 1 84 ? -0.701 6.470 2.806 1.00 86.62 84 ALA A N 1
ATOM 656 C CA . ALA A 1 84 ? -0.037 6.231 1.534 1.00 86.62 84 ALA A CA 1
ATOM 657 C C . ALA A 1 84 ? 1.004 5.113 1.638 1.00 86.62 84 ALA A C 1
ATOM 659 O O . ALA A 1 84 ? 1.526 4.813 2.712 1.00 86.62 84 ALA A O 1
ATOM 660 N N . GLY A 1 85 ? 1.305 4.506 0.493 1.00 88.94 85 GLY A N 1
ATOM 661 C CA . GLY A 1 85 ? 2.228 3.385 0.406 1.00 88.94 85 GLY A CA 1
ATOM 662 C C . GLY A 1 85 ? 2.761 3.163 -0.999 1.00 88.94 85 GLY A C 1
ATOM 663 O O . GLY A 1 85 ? 2.612 4.008 -1.884 1.00 88.94 85 GLY A O 1
ATOM 664 N N . ASP A 1 86 ? 3.367 2.002 -1.222 1.00 88.88 86 ASP A N 1
ATOM 665 C CA . ASP A 1 86 ? 3.937 1.596 -2.511 1.00 88.88 86 ASP A CA 1
ATOM 666 C C . ASP A 1 86 ? 2.909 1.553 -3.651 1.00 88.88 86 ASP A C 1
ATOM 668 O O . ASP A 1 86 ? 3.257 1.784 -4.810 1.00 88.88 86 ASP A O 1
ATOM 672 N N . SER A 1 87 ? 1.625 1.382 -3.327 1.00 90.69 87 SER A N 1
ATOM 673 C CA . SER A 1 87 ? 0.509 1.467 -4.278 1.00 90.69 87 SER A CA 1
ATOM 674 C C . SER A 1 87 ? 0.444 2.794 -5.048 1.00 90.69 87 SER A C 1
ATOM 676 O O . SER A 1 87 ? -0.050 2.818 -6.178 1.00 90.69 87 SER A O 1
ATOM 678 N N . TYR A 1 88 ? 1.005 3.884 -4.510 1.00 93.19 88 TYR A N 1
ATOM 679 C CA . TYR A 1 88 ? 1.075 5.187 -5.187 1.00 93.19 88 TYR A CA 1
ATOM 680 C C . TYR A 1 88 ? 1.978 5.160 -6.426 1.00 93.19 88 TYR A C 1
ATOM 682 O O . TYR A 1 88 ? 1.839 6.002 -7.315 1.00 93.19 88 TYR A O 1
ATOM 690 N N . TYR A 1 89 ? 2.853 4.158 -6.530 1.00 95.69 89 TYR A N 1
ATOM 691 C CA . TYR A 1 89 ? 3.656 3.894 -7.719 1.00 95.69 89 TYR A CA 1
ATOM 692 C C . TYR A 1 89 ? 2.975 2.935 -8.706 1.00 95.69 89 TYR A C 1
ATOM 694 O O . TYR A 1 89 ? 3.527 2.673 -9.769 1.00 95.69 89 TYR A O 1
ATOM 702 N N . GLY A 1 90 ? 1.765 2.431 -8.437 1.00 95.62 90 GLY A N 1
ATOM 703 C CA . GLY A 1 90 ? 1.079 1.491 -9.337 1.00 95.62 90 GLY A CA 1
ATOM 704 C C . GLY A 1 90 ? 0.934 2.028 -10.768 1.00 95.62 90 GLY A C 1
ATOM 705 O O . GLY A 1 90 ? 1.239 1.336 -11.740 1.00 95.62 90 GLY A O 1
ATOM 706 N N . THR A 1 91 ? 0.563 3.304 -10.902 1.00 96.88 91 THR A N 1
ATOM 707 C CA . THR A 1 91 ? 0.453 3.982 -12.203 1.00 96.88 91 THR A CA 1
ATOM 708 C C . THR A 1 91 ? 1.813 4.158 -12.882 1.00 96.88 91 THR A C 1
ATOM 710 O O . THR A 1 91 ? 1.916 3.964 -14.094 1.00 96.88 91 THR A O 1
ATOM 713 N N . SER A 1 92 ? 2.871 4.496 -12.133 1.00 97.56 92 SER A N 1
ATOM 714 C CA . SER A 1 92 ? 4.211 4.645 -12.715 1.00 97.56 92 SER A CA 1
ATOM 715 C C . SER A 1 92 ? 4.805 3.300 -13.125 1.00 97.56 92 SER A C 1
ATOM 717 O O . SER A 1 92 ? 5.446 3.227 -14.167 1.00 97.56 92 SER A O 1
ATOM 719 N N . ILE A 1 93 ? 4.535 2.226 -12.375 1.00 97.50 93 ILE A N 1
ATOM 720 C CA . ILE A 1 93 ? 4.918 0.853 -12.727 1.00 97.50 93 ILE A CA 1
ATOM 721 C C . ILE A 1 93 ? 4.241 0.439 -14.038 1.00 97.50 93 ILE A C 1
ATOM 723 O O . ILE A 1 93 ? 4.914 -0.056 -14.939 1.00 97.50 93 ILE A O 1
ATOM 727 N N . ALA A 1 94 ? 2.938 0.692 -14.192 1.00 98.00 94 ALA A N 1
ATOM 728 C CA . ALA A 1 94 ? 2.224 0.389 -15.433 1.00 98.00 94 ALA A CA 1
ATOM 729 C C . ALA A 1 94 ? 2.798 1.163 -16.635 1.00 98.00 94 ALA A C 1
ATOM 731 O O . ALA A 1 94 ? 3.101 0.568 -17.674 1.00 98.00 94 ALA A O 1
ATOM 732 N N . ALA A 1 95 ? 3.003 2.476 -16.480 1.00 98.12 95 ALA A N 1
ATOM 733 C CA . ALA A 1 95 ? 3.600 3.318 -17.516 1.00 98.12 95 ALA A CA 1
ATOM 734 C C . ALA A 1 95 ? 5.033 2.877 -17.865 1.00 98.12 95 ALA A C 1
ATOM 736 O O . ALA A 1 95 ? 5.398 2.830 -19.039 1.00 98.12 95 ALA A O 1
ATOM 737 N N . MET A 1 96 ? 5.824 2.495 -16.858 1.00 98.06 96 MET A N 1
ATOM 738 C CA . MET A 1 96 ? 7.184 1.980 -17.014 1.00 98.06 96 MET A CA 1
ATOM 739 C C . MET A 1 96 ? 7.192 0.673 -17.802 1.00 98.06 96 MET A C 1
ATOM 741 O O . MET A 1 96 ? 7.974 0.554 -18.738 1.00 98.06 96 MET A O 1
ATOM 745 N N . CYS A 1 97 ? 6.322 -0.286 -17.474 1.00 97.75 97 CYS A N 1
ATOM 746 C CA . CYS A 1 97 ? 6.226 -1.550 -18.207 1.00 97.75 97 CYS A CA 1
ATOM 747 C C . CYS A 1 97 ? 5.903 -1.322 -19.691 1.00 97.75 97 CYS A C 1
ATOM 749 O O . CYS A 1 97 ? 6.516 -1.952 -20.553 1.00 97.75 97 CYS A O 1
ATOM 751 N N . ILE A 1 98 ? 4.991 -0.393 -19.999 1.00 97.62 98 ILE A N 1
ATOM 752 C CA . ILE A 1 98 ? 4.645 -0.043 -21.385 1.00 97.62 98 ILE A CA 1
ATOM 753 C C . ILE A 1 98 ? 5.824 0.638 -22.090 1.00 97.62 98 ILE A C 1
ATOM 755 O O . ILE A 1 98 ? 6.226 0.192 -23.163 1.00 97.62 98 ILE A O 1
ATOM 759 N N . ALA A 1 99 ? 6.411 1.677 -21.491 1.00 97.62 99 ALA A N 1
ATOM 760 C CA . ALA A 1 99 ? 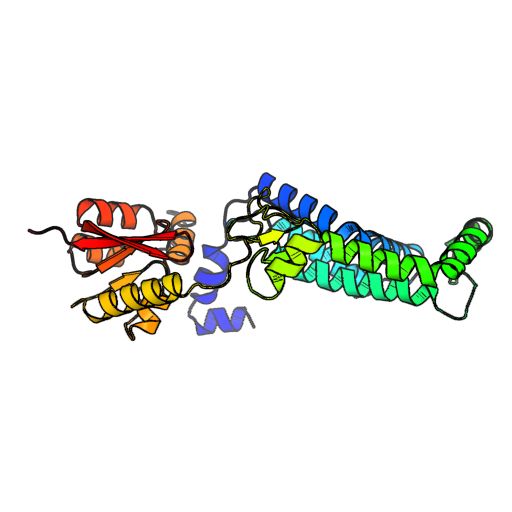7.532 2.410 -22.081 1.00 97.62 99 ALA A CA 1
ATOM 761 C C . ALA A 1 99 ? 8.762 1.510 -22.294 1.00 97.62 99 ALA A C 1
ATOM 763 O O . ALA A 1 99 ? 9.355 1.518 -23.372 1.00 97.62 99 ALA A O 1
ATOM 764 N N . ALA A 1 100 ? 9.104 0.680 -21.303 1.00 97.75 100 ALA A N 1
ATOM 765 C CA . ALA A 1 100 ? 10.161 -0.319 -21.417 1.00 97.75 100 ALA A CA 1
ATOM 766 C C . ALA A 1 100 ? 9.850 -1.335 -22.521 1.00 97.75 100 ALA A C 1
ATOM 768 O O . ALA A 1 100 ? 10.717 -1.619 -23.341 1.00 97.75 100 ALA A O 1
ATOM 769 N N . GLY A 1 101 ? 8.619 -1.852 -22.586 1.00 96.19 101 GLY A N 1
ATOM 770 C CA . GLY A 1 101 ? 8.196 -2.787 -23.630 1.00 96.19 101 GLY A CA 1
ATOM 771 C C . GLY A 1 101 ? 8.343 -2.205 -25.036 1.00 96.19 101 GLY A C 1
ATOM 772 O O . GLY A 1 101 ? 8.917 -2.856 -25.909 1.00 96.19 101 GLY A O 1
ATOM 773 N N . ILE A 1 102 ? 7.907 -0.958 -25.243 1.00 94.00 102 ILE A N 1
ATOM 774 C CA . ILE A 1 102 ? 8.068 -0.248 -26.520 1.00 94.00 102 ILE A CA 1
ATOM 775 C C . ILE A 1 102 ? 9.556 -0.111 -26.864 1.00 94.00 102 ILE A C 1
ATOM 777 O O . ILE A 1 102 ? 9.966 -0.521 -27.953 1.00 94.00 102 ILE A O 1
ATOM 781 N N . ALA A 1 103 ? 10.382 0.379 -25.933 1.00 93.50 103 ALA A N 1
ATOM 782 C CA . ALA A 1 103 ? 11.821 0.518 -26.164 1.00 93.50 103 ALA A CA 1
ATOM 783 C C . ALA A 1 103 ? 12.493 -0.815 -26.509 1.00 93.50 103 ALA A C 1
ATOM 785 O O . ALA A 1 103 ? 13.215 -0.901 -27.499 1.00 93.50 103 ALA A O 1
ATOM 786 N N . LEU A 1 104 ? 12.243 -1.864 -25.727 1.00 94.69 104 LEU A N 1
ATOM 787 C CA . LEU A 1 104 ? 12.879 -3.166 -25.926 1.00 94.69 104 LEU A CA 1
ATOM 788 C C . LEU A 1 104 ? 12.389 -3.843 -27.214 1.00 94.69 104 LEU A C 1
ATOM 790 O O . LEU A 1 104 ? 13.183 -4.487 -27.896 1.00 94.69 104 LEU A O 1
ATOM 794 N N . SER A 1 105 ? 11.122 -3.648 -27.601 1.00 92.31 105 SER A N 1
ATOM 795 C CA . SER A 1 105 ? 10.584 -4.174 -28.865 1.00 92.31 105 SER A CA 1
ATOM 796 C C . SER A 1 105 ? 11.286 -3.590 -30.095 1.00 92.31 105 SER A C 1
ATOM 798 O O . SER A 1 105 ? 11.491 -4.300 -31.079 1.00 92.31 105 SER A O 1
ATOM 800 N N . SER A 1 106 ? 11.741 -2.332 -30.016 1.00 87.69 106 SER A N 1
ATOM 801 C CA . SER A 1 106 ? 12.458 -1.669 -31.114 1.00 87.69 106 SER A CA 1
ATOM 802 C C . SER A 1 106 ? 13.777 -2.366 -31.477 1.00 87.69 106 SER A C 1
ATOM 804 O O . SER A 1 106 ? 14.218 -2.299 -32.624 1.00 87.69 106 SER A O 1
ATOM 806 N N . LEU A 1 107 ? 14.374 -3.107 -30.534 1.00 89.44 107 LEU A N 1
ATOM 807 C CA . LEU A 1 107 ? 15.617 -3.848 -30.756 1.00 89.44 107 LEU A CA 1
ATOM 808 C C . LEU A 1 107 ? 15.440 -5.057 -31.685 1.00 89.44 107 LEU A C 1
ATOM 810 O O . LEU A 1 107 ? 16.417 -5.509 -32.278 1.00 89.44 107 LEU A O 1
ATOM 814 N N . PHE A 1 108 ? 14.209 -5.550 -31.840 1.00 89.50 108 PHE A N 1
ATOM 815 C CA . PHE A 1 108 ? 13.863 -6.670 -32.720 1.00 89.50 108 PHE A CA 1
ATOM 816 C C . PHE A 1 108 ? 13.368 -6.225 -34.104 1.00 89.50 108 PHE A C 1
ATOM 818 O O . PHE A 1 108 ? 12.986 -7.064 -34.919 1.00 89.50 108 PHE A O 1
ATOM 825 N N . GLY A 1 109 ? 13.350 -4.916 -34.380 1.00 84.62 109 GLY A N 1
ATOM 826 C CA . GLY A 1 109 ? 12.975 -4.393 -35.690 1.00 84.62 109 GLY A CA 1
ATOM 827 C C . GLY A 1 109 ? 13.967 -4.808 -36.791 1.00 84.62 109 GLY A C 1
ATOM 828 O O . GLY A 1 109 ? 15.157 -4.978 -36.509 1.00 84.62 109 GLY A O 1
ATOM 829 N N . PRO A 1 110 ? 13.515 -4.934 -38.051 1.00 78.25 110 PRO A N 1
ATOM 830 C CA . PRO A 1 110 ? 14.365 -5.349 -39.171 1.00 78.25 110 PRO A CA 1
ATOM 831 C C . PRO A 1 110 ? 15.409 -4.293 -39.574 1.00 78.25 110 PRO A C 1
ATOM 833 O O . PRO A 1 110 ? 16.410 -4.637 -40.193 1.00 78.25 110 PRO A O 1
ATOM 836 N N . ASP A 1 111 ? 15.207 -3.024 -39.210 1.00 79.62 111 ASP A N 1
ATOM 837 C CA . ASP A 1 111 ? 16.074 -1.919 -39.622 1.00 79.62 111 ASP A CA 1
ATOM 838 C C . ASP A 1 111 ? 17.271 -1.751 -38.679 1.00 79.62 111 ASP A C 1
ATOM 840 O O . ASP A 1 111 ? 17.116 -1.445 -37.495 1.00 79.62 111 ASP A O 1
ATOM 844 N N . ASP A 1 112 ? 18.488 -1.923 -39.192 1.00 71.81 112 ASP A N 1
ATOM 845 C CA . ASP A 1 112 ? 19.732 -1.720 -38.429 1.00 71.81 112 ASP A CA 1
ATOM 846 C C . ASP A 1 112 ? 20.199 -0.262 -38.388 1.00 71.81 112 ASP A C 1
ATOM 848 O O . ASP A 1 112 ? 21.222 0.065 -37.781 1.00 71.81 112 ASP A O 1
ATOM 852 N N . THR A 1 113 ? 19.454 0.641 -39.014 1.00 73.38 113 THR A N 1
ATOM 853 C CA . THR A 1 113 ? 19.765 2.065 -39.035 1.00 73.38 113 THR A CA 1
ATOM 854 C C . THR A 1 113 ? 19.219 2.761 -37.793 1.00 73.38 113 THR A C 1
ATOM 856 O O . THR A 1 113 ? 18.130 2.466 -37.299 1.00 73.38 113 THR A O 1
ATOM 859 N N . LEU A 1 114 ? 19.999 3.704 -37.262 1.00 72.94 114 LEU A N 1
ATOM 860 C CA . LEU A 1 114 ? 19.515 4.595 -36.214 1.00 72.94 114 LEU A CA 1
ATOM 861 C C . LEU A 1 114 ? 18.349 5.456 -36.745 1.00 72.94 114 LEU A C 1
ATOM 863 O O . LEU A 1 114 ? 18.400 5.906 -37.895 1.00 72.94 114 LEU A O 1
ATOM 867 N N . PRO A 1 115 ? 17.328 5.749 -35.919 1.00 73.12 115 PRO A N 1
ATOM 868 C CA . PRO A 1 115 ? 16.214 6.606 -36.313 1.00 73.12 115 PRO A CA 1
ATOM 869 C C . PRO A 1 115 ? 16.682 7.983 -36.799 1.00 73.12 115 PRO A C 1
ATOM 871 O O . PRO A 1 115 ? 17.563 8.606 -36.203 1.00 73.12 115 PRO A O 1
ATOM 874 N N . ALA A 1 116 ? 16.078 8.492 -37.873 1.00 74.44 116 ALA A N 1
ATOM 875 C CA . ALA A 1 116 ? 16.481 9.764 -38.460 1.00 74.44 116 ALA A CA 1
ATOM 876 C C . ALA A 1 116 ? 16.196 10.945 -37.510 1.00 74.44 116 ALA A C 1
ATOM 878 O O . ALA A 1 116 ? 15.044 11.275 -37.237 1.00 74.44 116 ALA A O 1
ATOM 879 N N . SER A 1 117 ? 17.252 11.616 -37.042 1.00 81.06 117 SER A N 1
ATOM 880 C CA . SER A 1 117 ? 17.169 12.849 -36.248 1.00 81.06 117 SER A CA 1
ATOM 881 C C . SER A 1 117 ? 18.376 13.754 -36.487 1.00 81.06 117 SER A C 1
ATOM 883 O O . SER A 1 117 ? 19.409 13.304 -36.986 1.00 81.06 117 SER A O 1
ATOM 885 N N . ILE A 1 118 ? 18.289 15.019 -36.061 1.00 79.88 118 ILE A N 1
ATOM 886 C CA . ILE A 1 118 ? 19.420 15.961 -36.131 1.00 79.88 118 ILE A CA 1
ATOM 887 C C . ILE A 1 118 ? 20.645 15.468 -35.341 1.00 79.88 118 ILE A C 1
ATOM 889 O O . ILE A 1 118 ? 21.784 15.717 -35.734 1.00 79.88 118 ILE A O 1
ATOM 893 N N . TYR A 1 119 ? 20.426 14.724 -34.255 1.00 80.06 119 TYR A N 1
ATOM 894 C CA . TYR A 1 119 ? 21.497 14.154 -33.440 1.00 80.06 119 TYR A CA 1
ATOM 895 C C . TYR A 1 119 ? 22.140 12.947 -34.117 1.00 80.06 119 TYR A C 1
ATOM 897 O O . TYR A 1 119 ? 23.361 12.835 -34.118 1.00 80.06 119 TYR A O 1
ATOM 905 N N . VAL A 1 120 ? 21.349 12.087 -34.762 1.00 81.12 120 VAL A N 1
ATOM 906 C CA . VAL A 1 120 ? 21.866 10.948 -35.538 1.00 81.12 120 VAL A CA 1
ATOM 907 C C . VAL A 1 120 ? 22.584 11.429 -36.801 1.00 81.12 120 VAL A C 1
ATOM 909 O O . VAL A 1 120 ? 23.613 10.873 -37.164 1.00 81.12 120 VAL A O 1
ATOM 912 N N . GLN A 1 121 ? 22.145 12.524 -37.421 1.00 81.62 121 GLN A N 1
ATOM 913 C CA . GLN A 1 121 ? 22.882 13.140 -38.531 1.00 81.62 121 GLN A CA 1
ATOM 914 C C . GLN A 1 121 ? 24.256 13.677 -38.102 1.00 81.62 121 GLN A C 1
ATOM 916 O O . GLN A 1 121 ? 25.214 13.575 -38.863 1.00 81.62 121 GLN A O 1
ATOM 921 N N . ARG A 1 122 ? 24.371 14.241 -36.890 1.00 85.81 122 ARG A N 1
ATOM 922 C CA . ARG A 1 122 ? 25.628 14.825 -36.382 1.00 85.81 122 ARG A CA 1
ATOM 923 C C . ARG A 1 122 ? 26.556 13.820 -35.702 1.00 85.81 122 ARG A C 1
ATOM 925 O O . ARG A 1 122 ? 27.769 13.964 -35.792 1.00 85.81 122 ARG A O 1
ATOM 932 N N . PHE A 1 123 ? 25.998 12.826 -35.018 1.00 85.56 123 PHE A N 1
ATOM 933 C CA . PHE A 1 123 ? 26.736 11.910 -34.142 1.00 85.56 123 PHE A CA 1
ATOM 934 C C . PHE A 1 123 ? 26.464 10.429 -34.433 1.00 85.56 123 PHE A C 1
ATOM 936 O O . PHE A 1 123 ? 26.998 9.566 -33.743 1.00 85.56 123 PHE A O 1
ATOM 943 N N . GLY A 1 124 ? 25.662 10.097 -35.448 1.00 81.75 124 GLY A N 1
ATOM 944 C CA . GLY A 1 124 ? 25.236 8.721 -35.730 1.00 81.75 124 GLY A CA 1
ATOM 945 C C . GLY A 1 124 ? 26.395 7.757 -35.956 1.00 81.75 124 GLY A C 1
ATOM 946 O O . GLY A 1 124 ? 26.341 6.636 -35.467 1.00 81.75 124 GLY A O 1
ATOM 947 N N . ALA A 1 125 ? 27.489 8.206 -36.581 1.00 84.75 125 ALA A N 1
ATOM 948 C CA . ALA A 1 125 ? 28.691 7.389 -36.767 1.00 84.75 125 ALA A CA 1
ATOM 949 C C . ALA A 1 125 ? 29.324 6.919 -35.440 1.00 84.75 125 ALA A C 1
ATOM 951 O O . ALA A 1 125 ? 29.909 5.841 -35.395 1.00 84.75 125 ALA A O 1
ATOM 952 N N . LEU A 1 126 ? 29.177 7.694 -34.356 1.00 86.44 126 LEU A N 1
ATOM 953 C CA . LEU A 1 126 ? 29.656 7.327 -33.019 1.00 86.44 126 LEU A CA 1
ATOM 954 C C . LEU A 1 126 ? 28.752 6.270 -32.363 1.00 86.44 126 LEU A C 1
ATOM 956 O O . LEU A 1 126 ? 29.236 5.390 -31.656 1.00 86.44 126 LEU A O 1
ATOM 960 N N . PHE A 1 127 ? 27.440 6.352 -32.598 1.00 84.62 127 PHE A N 1
ATOM 961 C CA . PHE A 1 127 ? 26.444 5.498 -31.945 1.00 84.62 127 PHE A CA 1
ATOM 962 C C . PHE A 1 127 ? 26.115 4.220 -32.724 1.00 84.62 127 PHE A C 1
ATOM 964 O O . PHE A 1 127 ? 25.673 3.244 -32.120 1.00 84.62 127 PHE A O 1
ATOM 971 N N . GLN A 1 128 ? 26.354 4.195 -34.037 1.00 86.06 128 GLN A N 1
ATOM 972 C CA . GLN A 1 128 ? 26.011 3.069 -34.907 1.00 86.06 128 GLN A CA 1
ATOM 973 C C . GLN A 1 128 ? 26.650 1.737 -34.460 1.00 86.06 128 GLN A C 1
ATOM 975 O O . GLN A 1 128 ? 25.917 0.752 -34.380 1.00 86.06 128 GLN A O 1
ATOM 980 N N . PRO A 1 129 ? 27.948 1.664 -34.086 1.00 88.75 129 PRO A N 1
ATOM 981 C CA . PRO A 1 129 ? 28.541 0.405 -33.625 1.00 88.75 129 PRO A CA 1
ATOM 982 C C . PRO A 1 129 ? 27.885 -0.119 -32.341 1.00 88.75 129 PRO A C 1
ATOM 984 O O . PRO A 1 129 ? 27.627 -1.314 -32.213 1.00 88.75 129 PRO A O 1
ATOM 987 N N . ILE A 1 130 ? 27.571 0.783 -31.404 1.00 87.44 130 ILE A N 1
ATOM 988 C CA . ILE A 1 130 ? 26.905 0.442 -30.140 1.00 87.44 130 ILE A CA 1
ATOM 989 C C . ILE A 1 130 ? 25.496 -0.081 -30.428 1.00 87.44 130 ILE A C 1
ATOM 991 O O . ILE A 1 130 ? 25.104 -1.115 -29.893 1.00 87.44 130 ILE A O 1
ATOM 995 N N . TRP A 1 131 ? 24.756 0.595 -31.309 1.00 86.12 131 TRP A N 1
ATOM 996 C CA . TRP A 1 131 ? 23.409 0.195 -31.712 1.00 86.12 131 TRP A CA 1
ATOM 997 C C . TRP A 1 131 ? 23.378 -1.215 -32.307 1.00 86.12 131 TRP A C 1
ATOM 999 O O . TRP A 1 131 ? 22.582 -2.047 -31.873 1.00 86.12 131 TRP A O 1
ATOM 1009 N N . THR A 1 132 ? 24.298 -1.522 -33.226 1.00 88.00 132 THR A N 1
ATOM 1010 C CA . THR A 1 132 ? 24.417 -2.859 -33.824 1.00 88.00 132 THR A CA 1
ATOM 1011 C C . THR A 1 132 ? 24.704 -3.932 -32.773 1.00 88.00 132 THR A C 1
ATOM 1013 O O . THR A 1 132 ? 24.063 -4.984 -32.787 1.00 88.00 132 THR A O 1
ATOM 1016 N N . VAL A 1 133 ? 25.615 -3.675 -31.826 1.00 89.88 133 VAL A N 1
ATOM 1017 C CA . VAL A 1 133 ? 25.914 -4.624 -30.737 1.00 89.88 133 VAL A CA 1
ATOM 1018 C C . VAL A 1 133 ? 24.692 -4.848 -29.844 1.00 89.88 133 VAL A C 1
ATOM 1020 O O . VAL A 1 133 ? 24.372 -5.996 -29.528 1.00 89.88 133 VAL A O 1
ATOM 1023 N N . VAL A 1 134 ? 23.983 -3.779 -29.466 1.00 88.62 134 VAL A N 1
ATOM 1024 C CA . VAL A 1 134 ? 22.783 -3.866 -28.619 1.00 88.62 134 VAL A CA 1
ATOM 1025 C C . VAL A 1 134 ? 21.676 -4.659 -29.315 1.00 88.62 134 VAL A C 1
ATOM 1027 O O . VAL A 1 134 ? 21.127 -5.573 -28.700 1.00 88.62 134 VAL A O 1
ATOM 1030 N N . LYS A 1 135 ? 21.392 -4.385 -30.597 1.00 90.06 135 LYS A N 1
ATOM 1031 C CA . LYS A 1 135 ? 20.400 -5.147 -31.379 1.00 90.06 135 LYS A CA 1
ATOM 1032 C C . LYS A 1 135 ? 20.784 -6.616 -31.526 1.00 90.06 135 LYS A C 1
ATOM 1034 O O . LYS A 1 135 ? 19.968 -7.491 -31.257 1.00 90.06 135 LYS A O 1
ATOM 1039 N N . THR A 1 136 ? 22.040 -6.901 -31.870 1.00 91.25 136 THR A N 1
ATOM 1040 C CA . THR A 1 136 ? 22.528 -8.287 -32.015 1.00 91.25 136 THR A CA 1
ATOM 1041 C C . THR A 1 136 ? 22.427 -9.058 -30.695 1.00 91.25 136 THR A C 1
ATOM 1043 O O . THR A 1 136 ? 22.154 -10.255 -30.681 1.00 91.25 136 THR A O 1
ATOM 1046 N N . SER A 1 137 ? 22.588 -8.362 -29.568 1.00 93.94 137 SER A N 1
ATOM 1047 C CA . SER A 1 137 ? 22.501 -8.947 -28.226 1.00 93.94 137 SER A CA 1
ATOM 1048 C C . SER A 1 137 ? 21.073 -8.984 -27.663 1.00 93.94 137 SER A C 1
ATOM 1050 O O . SER A 1 137 ? 20.862 -9.534 -26.580 1.00 93.94 137 SER A O 1
ATOM 1052 N N . ALA A 1 138 ? 20.078 -8.424 -28.360 1.00 93.25 138 ALA A N 1
ATOM 1053 C CA . ALA A 1 138 ? 18.726 -8.219 -27.834 1.00 93.25 138 ALA A CA 1
ATOM 1054 C C . ALA A 1 138 ? 18.038 -9.525 -27.413 1.00 93.25 138 ALA A C 1
ATOM 1056 O O . ALA A 1 138 ? 17.382 -9.565 -26.372 1.00 93.25 138 ALA A O 1
ATOM 1057 N N . ALA A 1 139 ? 18.256 -10.610 -28.165 1.00 94.12 139 ALA A N 1
ATOM 1058 C CA . ALA A 1 139 ? 17.705 -11.934 -27.866 1.00 94.12 139 ALA A CA 1
ATOM 1059 C C . ALA A 1 139 ? 18.150 -12.494 -26.501 1.00 94.12 139 ALA A C 1
ATOM 1061 O O . ALA A 1 139 ? 17.467 -13.346 -25.943 1.00 94.12 139 ALA A O 1
ATOM 1062 N N . VAL A 1 140 ? 19.267 -12.007 -25.948 1.00 95.88 140 VAL A N 1
ATOM 1063 C CA . VAL A 1 140 ? 19.763 -12.385 -24.615 1.00 95.88 140 VAL A CA 1
ATOM 1064 C C . VAL A 1 140 ? 19.480 -11.280 -23.599 1.00 95.88 140 VAL A C 1
ATOM 1066 O O . VAL A 1 140 ? 18.993 -11.558 -22.501 1.00 95.88 140 VAL A O 1
ATOM 1069 N N . LEU A 1 141 ? 19.746 -10.020 -23.960 1.00 94.50 141 LEU A N 1
ATOM 1070 C CA . LEU A 1 141 ? 19.590 -8.873 -23.063 1.00 94.50 141 LEU A CA 1
ATOM 1071 C C . LEU A 1 141 ? 18.144 -8.699 -22.598 1.00 94.50 141 LEU A C 1
ATOM 1073 O O . LEU A 1 141 ? 17.910 -8.521 -21.405 1.00 94.50 141 LEU A O 1
ATOM 1077 N N . VAL A 1 142 ? 17.176 -8.776 -23.516 1.00 95.81 142 VAL A N 1
ATOM 1078 C CA . VAL A 1 142 ? 15.769 -8.515 -23.188 1.00 95.81 142 VAL A CA 1
ATOM 1079 C C . VAL A 1 142 ? 15.220 -9.566 -22.214 1.00 95.81 142 VAL A C 1
ATOM 1081 O O . VAL A 1 142 ? 14.750 -9.162 -21.149 1.00 95.81 142 VAL A O 1
ATOM 1084 N N . PRO A 1 143 ? 15.329 -10.889 -22.465 1.00 96.69 143 PRO A N 1
ATOM 1085 C CA . PRO A 1 143 ? 14.907 -11.885 -21.479 1.00 96.69 143 PRO A CA 1
ATOM 1086 C C . PRO A 1 143 ? 15.639 -11.752 -20.141 1.00 96.69 143 PRO A C 1
ATOM 1088 O O . PRO A 1 143 ? 15.012 -11.868 -19.092 1.00 96.69 143 PRO A O 1
ATOM 1091 N N . THR A 1 144 ? 16.941 -11.445 -20.162 1.00 97.06 144 THR A N 1
ATOM 1092 C CA . THR A 1 144 ? 17.732 -11.258 -18.935 1.00 97.06 144 THR A CA 1
ATOM 1093 C C . THR A 1 144 ? 17.191 -10.108 -18.086 1.00 97.06 144 THR A C 1
ATOM 1095 O O . THR A 1 144 ? 17.045 -10.266 -16.877 1.00 97.06 144 THR A O 1
ATOM 1098 N N . LEU A 1 145 ? 16.827 -8.974 -18.698 1.00 96.75 145 LEU A N 1
ATOM 1099 C CA . LEU A 1 145 ? 16.210 -7.850 -17.984 1.00 96.75 145 LEU A CA 1
ATOM 1100 C C . LEU A 1 145 ? 14.891 -8.250 -17.315 1.00 96.75 145 LEU A C 1
ATOM 1102 O O . LEU A 1 145 ? 14.661 -7.885 -16.163 1.00 96.75 145 LEU A O 1
ATOM 1106 N N . PHE A 1 146 ? 14.049 -9.032 -17.996 1.00 96.44 146 PHE A N 1
ATOM 1107 C CA . PHE A 1 146 ? 12.797 -9.524 -17.413 1.00 96.44 146 PHE A CA 1
ATOM 1108 C C . PHE A 1 146 ? 13.023 -10.537 -16.287 1.00 96.44 146 PHE A C 1
ATOM 1110 O O . PHE A 1 146 ? 12.296 -10.501 -15.296 1.00 96.44 146 PHE A O 1
ATOM 1117 N N . VAL A 1 147 ? 14.045 -11.394 -16.384 1.00 97.31 147 VAL A N 1
ATOM 1118 C CA . VAL A 1 147 ? 14.432 -12.299 -15.288 1.00 97.31 147 VAL A CA 1
ATOM 1119 C C . VAL A 1 147 ? 14.912 -11.503 -14.076 1.00 97.31 147 VAL A C 1
ATOM 1121 O O . VAL A 1 147 ? 14.447 -11.754 -12.966 1.00 97.31 147 VAL A O 1
ATOM 1124 N N . ILE A 1 148 ? 15.778 -10.503 -14.278 1.00 97.19 148 ILE A N 1
ATOM 1125 C CA . ILE A 1 148 ? 16.232 -9.610 -13.202 1.00 97.19 148 ILE A CA 1
ATOM 1126 C C . ILE A 1 148 ? 15.032 -8.909 -12.562 1.00 97.19 148 ILE A C 1
ATOM 1128 O O . ILE A 1 148 ? 14.898 -8.938 -11.344 1.00 97.19 148 ILE A O 1
ATOM 1132 N N . TYR A 1 149 ? 14.127 -8.342 -13.364 1.00 97.12 149 TYR A N 1
ATOM 1133 C CA . TYR A 1 149 ? 12.918 -7.689 -12.859 1.00 97.12 149 TYR A CA 1
ATOM 1134 C C . TYR A 1 149 ? 12.029 -8.642 -12.047 1.00 97.12 149 TYR A C 1
ATOM 1136 O O . TYR A 1 149 ? 11.553 -8.282 -10.967 1.00 97.12 149 TYR A O 1
ATOM 1144 N N . GLY A 1 150 ? 11.838 -9.870 -12.539 1.00 96.12 150 GLY A N 1
ATOM 1145 C CA . GLY A 1 150 ? 11.081 -10.910 -11.845 1.00 96.12 150 GLY A CA 1
ATOM 1146 C C . GLY A 1 150 ? 11.687 -11.261 -10.488 1.00 96.12 150 GLY A C 1
ATOM 1147 O O . GLY A 1 150 ? 10.957 -11.349 -9.508 1.00 96.12 150 GLY A O 1
ATOM 1148 N N . ILE A 1 151 ? 13.016 -11.377 -10.402 1.00 94.69 151 ILE A N 1
ATOM 1149 C CA . ILE A 1 151 ? 13.733 -11.612 -9.138 1.00 94.69 151 ILE A CA 1
ATOM 1150 C C . ILE A 1 151 ? 13.604 -10.399 -8.201 1.00 94.69 151 ILE A C 1
ATOM 1152 O O . ILE A 1 151 ? 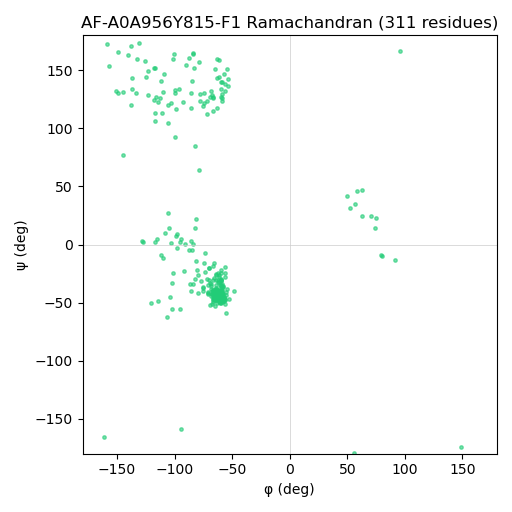13.303 -10.550 -7.015 1.00 94.69 151 ILE A O 1
ATOM 1156 N N . SER A 1 152 ? 13.789 -9.183 -8.723 1.00 95.44 152 SER A N 1
ATOM 1157 C CA . SER A 1 152 ? 13.728 -7.943 -7.939 1.00 95.44 152 SER A CA 1
ATOM 1158 C C . SER A 1 152 ? 12.350 -7.668 -7.344 1.00 95.44 152 SER A C 1
ATOM 1160 O O . SER A 1 152 ? 12.263 -7.011 -6.317 1.00 95.44 152 SER A O 1
ATOM 1162 N N . THR A 1 153 ? 11.282 -8.186 -7.949 1.00 93.88 153 THR A N 1
ATOM 1163 C CA . THR A 1 153 ? 9.897 -8.022 -7.473 1.00 93.88 153 THR A CA 1
ATOM 1164 C C . THR A 1 153 ? 9.311 -9.304 -6.878 1.00 93.88 153 THR A C 1
ATOM 1166 O O . THR A 1 153 ? 8.111 -9.367 -6.603 1.00 93.88 153 THR A O 1
ATOM 1169 N N . PHE A 1 154 ? 10.151 -10.322 -6.671 1.00 92.81 154 PHE A N 1
ATOM 1170 C CA . PHE A 1 154 ? 9.720 -11.646 -6.254 1.00 92.81 154 PHE A CA 1
ATOM 1171 C C . PHE A 1 154 ? 9.167 -11.664 -4.830 1.00 92.81 154 PHE A C 1
ATOM 1173 O O . PHE A 1 154 ? 9.773 -11.152 -3.886 1.00 92.81 154 PHE A O 1
ATOM 1180 N N . LYS A 1 155 ? 8.002 -12.295 -4.690 1.00 91.12 155 LYS A N 1
ATOM 1181 C CA . LYS A 1 155 ? 7.248 -12.408 -3.446 1.00 91.12 155 LYS A CA 1
ATOM 1182 C C . LYS A 1 155 ? 6.566 -13.762 -3.414 1.00 91.12 155 LYS A C 1
ATOM 1184 O O . LYS A 1 155 ? 5.906 -14.126 -4.388 1.00 91.12 155 LYS A O 1
ATOM 1189 N N . MET A 1 156 ? 6.694 -14.496 -2.314 1.00 91.19 156 MET A N 1
ATOM 1190 C CA . MET A 1 156 ? 5.980 -15.762 -2.151 1.00 91.19 156 MET A CA 1
ATOM 1191 C C . MET A 1 156 ? 5.801 -16.166 -0.681 1.00 91.19 156 MET A C 1
ATOM 1193 O O . MET A 1 156 ? 6.637 -15.822 0.157 1.00 91.19 156 MET A O 1
ATOM 1197 N N . PRO A 1 157 ? 4.761 -16.950 -0.359 1.00 90.50 157 PRO A N 1
ATOM 1198 C CA . PRO A 1 157 ? 4.704 -17.712 0.886 1.00 90.50 157 PRO A CA 1
ATOM 1199 C C . PRO A 1 157 ? 5.916 -18.649 1.002 1.00 90.50 157 PRO A C 1
ATOM 1201 O O . PRO A 1 157 ? 6.379 -19.180 -0.004 1.00 90.50 157 PRO A O 1
ATOM 1204 N N . THR A 1 158 ? 6.416 -18.899 2.211 1.00 91.00 158 THR A N 1
ATOM 1205 C CA . THR A 1 158 ? 7.524 -19.850 2.451 1.00 91.00 158 THR A CA 1
ATOM 1206 C C . THR A 1 158 ? 7.060 -21.188 3.025 1.00 91.00 158 THR A C 1
ATOM 1208 O O . THR A 1 158 ? 7.874 -22.065 3.288 1.00 91.00 158 THR A O 1
ATOM 1211 N N . GLU A 1 159 ? 5.753 -21.363 3.215 1.00 87.75 159 GLU A N 1
ATOM 1212 C CA . GLU A 1 159 ? 5.131 -22.565 3.776 1.00 87.75 159 GLU A CA 1
ATOM 1213 C C . GLU A 1 159 ? 3.959 -23.058 2.910 1.00 87.75 159 GLU A C 1
ATOM 1215 O O . GLU A 1 159 ? 3.543 -22.407 1.952 1.00 87.75 159 GLU A O 1
ATOM 1220 N N . GLY A 1 160 ? 3.407 -24.223 3.257 1.00 85.00 160 GLY A N 1
ATOM 1221 C CA . GLY A 1 160 ? 2.304 -24.868 2.542 1.00 85.00 160 GLY A CA 1
ATOM 1222 C C . GLY A 1 160 ? 2.771 -25.914 1.527 1.00 85.00 160 GLY A C 1
ATOM 1223 O O . GLY A 1 160 ? 3.950 -25.992 1.185 1.00 85.00 160 GLY A O 1
ATOM 1224 N N . ALA A 1 161 ? 1.831 -26.733 1.046 1.00 85.31 161 ALA A N 1
ATOM 1225 C CA . ALA A 1 161 ? 2.132 -27.938 0.265 1.00 85.31 161 ALA A CA 1
ATOM 1226 C C . ALA A 1 161 ? 2.911 -27.667 -1.035 1.00 85.31 161 ALA A C 1
ATOM 1228 O O . ALA A 1 161 ? 3.746 -28.474 -1.425 1.00 85.31 161 ALA A O 1
ATOM 1229 N N . LEU A 1 162 ? 2.650 -26.535 -1.696 1.00 88.25 162 LEU A N 1
ATOM 1230 C CA . LEU A 1 162 ? 3.342 -26.146 -2.927 1.00 88.25 162 LEU A CA 1
ATOM 1231 C C . LEU A 1 162 ? 4.527 -25.215 -2.642 1.00 88.25 162 LEU A C 1
ATOM 1233 O O . LEU A 1 162 ? 5.662 -25.491 -3.029 1.00 88.25 162 LEU A O 1
ATOM 1237 N N . PHE A 1 163 ? 4.266 -24.102 -1.956 1.00 91.19 163 PHE A N 1
ATOM 1238 C CA . PHE A 1 163 ? 5.255 -23.042 -1.775 1.00 91.19 163 PHE A CA 1
ATOM 1239 C C . PHE A 1 163 ? 6.378 -23.420 -0.806 1.00 91.19 163 PHE A C 1
ATOM 1241 O O . PHE A 1 163 ? 7.507 -22.988 -1.021 1.00 91.19 163 PHE A O 1
ATOM 1248 N N . GLY A 1 164 ? 6.123 -24.283 0.183 1.00 91.94 164 GLY A N 1
ATOM 1249 C CA . GLY A 1 164 ? 7.162 -24.781 1.088 1.00 91.94 164 GLY A CA 1
ATOM 1250 C C . GLY A 1 164 ? 8.235 -25.595 0.362 1.00 91.94 164 GLY A C 1
ATOM 1251 O O . GLY A 1 164 ? 9.426 -25.409 0.602 1.00 91.94 164 GLY A O 1
ATOM 1252 N N . THR A 1 165 ? 7.849 -26.446 -0.596 1.00 94.38 165 THR A N 1
ATOM 1253 C CA . THR A 1 165 ? 8.813 -27.197 -1.420 1.00 94.38 165 THR A CA 1
ATOM 1254 C C . THR A 1 165 ? 9.662 -26.264 -2.274 1.00 94.38 165 THR A C 1
ATOM 1256 O O . THR A 1 165 ? 10.878 -26.444 -2.352 1.00 94.38 165 THR A O 1
ATOM 1259 N N . ILE A 1 166 ? 9.043 -25.250 -2.882 1.00 94.12 166 ILE A N 1
ATOM 1260 C CA . ILE A 1 166 ? 9.749 -24.247 -3.687 1.00 94.12 166 ILE A CA 1
ATOM 1261 C C . ILE A 1 166 ? 10.725 -23.461 -2.801 1.00 94.12 166 ILE A C 1
ATOM 1263 O O . ILE A 1 166 ? 11.910 -23.392 -3.123 1.00 94.12 166 ILE A O 1
ATOM 1267 N N . ALA A 1 167 ? 10.266 -22.942 -1.659 1.00 94.44 167 ALA A N 1
ATOM 1268 C CA . ALA A 1 167 ? 11.099 -22.189 -0.726 1.00 94.44 167 ALA A CA 1
ATOM 1269 C C . ALA A 1 167 ? 12.310 -23.008 -0.255 1.00 94.44 167 ALA A C 1
ATOM 1271 O O . ALA A 1 167 ? 13.439 -22.533 -0.349 1.00 94.44 167 ALA A O 1
ATOM 1272 N N . ASN A 1 168 ? 12.102 -24.270 0.134 1.00 95.25 168 ASN A N 1
ATOM 1273 C CA . ASN A 1 168 ? 13.183 -25.169 0.544 1.00 95.25 168 ASN A CA 1
ATOM 1274 C C . ASN A 1 168 ? 14.170 -25.465 -0.592 1.00 95.25 168 ASN A C 1
ATOM 1276 O O . ASN A 1 168 ? 15.377 -25.470 -0.366 1.00 95.25 168 ASN A O 1
ATOM 1280 N N . THR A 1 169 ? 13.673 -25.675 -1.815 1.00 96.06 169 THR A N 1
ATOM 1281 C CA . THR A 1 169 ? 14.519 -25.952 -2.991 1.00 96.06 169 THR A CA 1
ATOM 1282 C C . THR A 1 169 ? 15.443 -24.778 -3.307 1.00 96.06 169 THR A C 1
ATOM 1284 O O . THR A 1 169 ? 16.608 -24.981 -3.639 1.00 96.06 169 THR A O 1
ATOM 1287 N N . PHE A 1 170 ? 14.939 -23.549 -3.176 1.00 93.75 170 PHE A N 1
ATOM 1288 C CA . PHE A 1 170 ? 15.694 -22.325 -3.459 1.00 93.75 170 PHE A CA 1
ATOM 1289 C C . PHE A 1 170 ? 16.358 -21.705 -2.218 1.00 93.75 170 PHE A C 1
ATOM 1291 O O . PHE A 1 170 ? 16.951 -20.634 -2.320 1.00 93.75 170 PHE A O 1
ATOM 1298 N N . GLY A 1 171 ? 16.273 -22.354 -1.052 1.00 95.19 171 GLY A N 1
ATOM 1299 C CA . GLY A 1 171 ? 16.831 -21.840 0.202 1.00 95.19 171 GLY A CA 1
ATOM 1300 C C . GLY A 1 171 ? 16.208 -20.518 0.669 1.00 95.19 171 GLY A C 1
ATOM 1301 O O . GLY A 1 171 ? 16.853 -19.759 1.390 1.00 95.19 171 GLY A O 1
ATOM 1302 N N . LEU A 1 172 ? 14.974 -20.223 0.256 1.00 93.62 172 LEU A N 1
ATOM 1303 C CA . LEU A 1 172 ? 14.271 -18.997 0.619 1.00 93.62 172 LEU A CA 1
ATOM 1304 C C . LEU A 1 172 ? 13.728 -19.110 2.041 1.00 93.62 172 LEU A C 1
ATOM 1306 O O . LEU A 1 172 ? 12.964 -20.020 2.356 1.00 93.62 172 LEU A O 1
ATOM 1310 N N . GLN A 1 173 ? 14.112 -18.162 2.888 1.00 92.94 173 GLN A N 1
ATOM 1311 C CA . GLN A 1 173 ? 13.638 -18.059 4.264 1.00 92.94 173 GLN A CA 1
ATOM 1312 C C . GLN A 1 173 ? 12.704 -16.862 4.405 1.00 92.94 173 GLN A C 1
ATOM 1314 O O . GLN A 1 173 ? 12.920 -15.852 3.729 1.00 92.94 173 GLN A O 1
ATOM 1319 N N . PRO A 1 174 ? 11.684 -16.934 5.273 1.00 90.44 174 PRO A N 1
ATOM 1320 C CA . PRO A 1 174 ? 10.819 -15.794 5.500 1.00 90.44 174 PRO A CA 1
ATOM 1321 C C . PRO A 1 174 ? 11.642 -14.614 6.019 1.00 90.44 174 PRO A C 1
ATOM 1323 O O . PRO A 1 174 ? 12.383 -14.736 6.994 1.00 90.44 174 PRO A O 1
ATOM 1326 N N . ASN A 1 175 ? 11.519 -13.468 5.355 1.00 90.38 175 ASN A N 1
ATOM 1327 C CA . ASN A 1 175 ? 12.208 -12.226 5.719 1.00 90.38 175 ASN A CA 1
ATOM 1328 C C . ASN A 1 175 ? 11.227 -11.107 6.105 1.00 90.38 175 ASN A C 1
ATOM 1330 O O . ASN A 1 175 ? 11.638 -9.986 6.406 1.00 90.38 175 ASN A O 1
ATOM 1334 N N . VAL A 1 176 ? 9.934 -11.423 6.099 1.00 86.00 176 VAL A N 1
ATOM 1335 C CA . VAL A 1 176 ? 8.835 -10.542 6.476 1.00 86.00 176 VAL A CA 1
ATOM 1336 C C . VAL A 1 176 ? 7.800 -11.305 7.315 1.00 86.00 176 VAL A C 1
ATOM 1338 O O . VAL A 1 176 ? 7.894 -12.525 7.485 1.00 86.00 176 VAL A O 1
ATOM 1341 N N . ARG A 1 177 ? 6.819 -10.599 7.897 1.00 78.06 177 ARG A N 1
ATOM 1342 C CA . ARG A 1 177 ? 5.797 -11.240 8.750 1.00 78.06 177 ARG A CA 1
ATOM 1343 C C . ARG A 1 177 ? 4.949 -12.237 7.951 1.00 78.06 177 ARG A C 1
ATOM 1345 O O . ARG A 1 177 ? 4.856 -12.170 6.732 1.00 78.06 177 ARG A O 1
ATOM 1352 N N . GLY A 1 178 ? 4.302 -13.159 8.664 1.00 73.44 178 GLY A N 1
ATOM 1353 C CA . GLY A 1 178 ? 3.319 -14.062 8.065 1.00 73.44 178 GLY A CA 1
ATOM 1354 C C . GLY A 1 178 ? 3.913 -15.186 7.215 1.00 73.44 178 GLY A C 1
ATOM 1355 O O . GLY A 1 178 ? 3.196 -15.728 6.379 1.00 73.44 178 GLY A O 1
ATOM 1356 N N . ARG A 1 179 ? 5.186 -15.562 7.423 1.00 84.06 179 ARG A N 1
ATOM 1357 C CA . ARG A 1 179 ? 5.853 -16.679 6.717 1.00 84.06 179 ARG A CA 1
ATOM 1358 C C . ARG A 1 179 ? 5.959 -16.443 5.207 1.00 84.06 179 ARG A C 1
ATOM 1360 O O . ARG A 1 179 ? 5.575 -17.286 4.398 1.00 84.06 179 ARG A O 1
ATOM 1367 N N . HIS A 1 180 ? 6.403 -15.247 4.837 1.00 88.62 180 HIS A N 1
ATOM 1368 C CA . HIS A 1 180 ? 6.586 -14.840 3.449 1.00 88.62 180 HIS A CA 1
ATOM 1369 C C . HIS A 1 180 ? 8.025 -14.403 3.202 1.00 88.62 180 HIS A C 1
ATOM 1371 O O . HIS A 1 180 ? 8.701 -13.871 4.086 1.00 88.62 180 HIS A O 1
ATOM 1377 N N . PHE A 1 181 ? 8.461 -14.619 1.968 1.00 91.81 181 PHE A N 1
ATOM 1378 C CA . PHE A 1 181 ? 9.624 -13.983 1.387 1.00 91.81 181 PHE A CA 1
ATOM 1379 C C . PHE A 1 181 ? 9.150 -12.820 0.514 1.00 91.81 181 PHE A C 1
ATOM 1381 O O . PHE A 1 181 ? 8.271 -12.994 -0.333 1.00 91.81 181 PHE A O 1
ATOM 1388 N N . ASP A 1 182 ? 9.749 -11.651 0.704 1.00 92.81 182 ASP A N 1
ATOM 1389 C CA . ASP A 1 182 ? 9.550 -10.469 -0.130 1.00 92.81 182 ASP A CA 1
ATOM 1390 C C . ASP A 1 182 ? 10.900 -9.788 -0.376 1.00 92.81 182 ASP A C 1
ATOM 1392 O O . ASP A 1 182 ? 11.561 -9.353 0.573 1.00 92.81 182 ASP A O 1
ATOM 1396 N N . THR A 1 183 ? 11.311 -9.658 -1.642 1.00 91.94 183 THR A N 1
ATOM 1397 C CA . THR A 1 183 ? 12.553 -8.955 -2.012 1.00 91.94 183 THR A CA 1
ATOM 1398 C C . THR A 1 183 ? 12.590 -7.512 -1.488 1.00 91.94 183 THR A C 1
ATOM 1400 O O . THR A 1 183 ? 13.668 -6.988 -1.203 1.00 91.94 183 THR A O 1
ATOM 1403 N N . ALA A 1 184 ? 11.432 -6.872 -1.301 1.00 90.31 184 ALA A N 1
ATOM 1404 C CA . ALA A 1 184 ? 11.327 -5.514 -0.779 1.00 90.31 184 ALA A CA 1
ATOM 1405 C C . ALA A 1 184 ? 11.600 -5.391 0.727 1.00 90.31 184 ALA A C 1
ATOM 1407 O O . ALA A 1 184 ? 12.014 -4.319 1.176 1.00 90.31 184 ALA A O 1
ATOM 1408 N N . SER A 1 185 ? 11.421 -6.469 1.505 1.00 84.94 185 SER A N 1
ATOM 1409 C CA . SER A 1 185 ? 11.421 -6.472 2.982 1.00 84.94 185 SER A CA 1
ATOM 1410 C C . SER A 1 185 ? 10.395 -5.507 3.619 1.00 84.94 185 SER A C 1
ATOM 1412 O O . SER A 1 185 ? 9.662 -4.818 2.920 1.00 84.94 185 SER A O 1
ATOM 1414 N N . TYR A 1 186 ? 10.339 -5.429 4.958 1.00 82.06 186 TYR A N 1
ATOM 1415 C CA . TYR A 1 186 ? 9.468 -4.498 5.713 1.00 82.06 186 TYR A CA 1
ATOM 1416 C C . TYR A 1 186 ? 10.239 -3.329 6.346 1.00 82.06 186 TYR A C 1
ATOM 1418 O O . TYR A 1 186 ? 9.845 -2.776 7.371 1.00 82.06 186 TYR A O 1
ATOM 1426 N N . ASN A 1 187 ? 11.368 -2.954 5.745 1.00 83.88 187 ASN A N 1
ATOM 1427 C CA . ASN A 1 187 ? 12.255 -1.926 6.294 1.00 83.88 187 ASN A CA 1
ATOM 1428 C C . ASN A 1 187 ? 11.845 -0.492 5.919 1.00 83.88 187 ASN A C 1
ATOM 1430 O O . ASN A 1 187 ? 12.471 0.465 6.374 1.00 83.88 187 ASN A O 1
ATOM 1434 N N . VAL A 1 188 ? 10.823 -0.330 5.075 1.00 87.94 188 VAL A N 1
ATOM 1435 C CA . VAL A 1 188 ? 10.355 0.968 4.584 1.00 87.94 188 VAL A CA 1
ATOM 1436 C C . VAL A 1 188 ? 8.947 1.226 5.104 1.00 87.94 188 VAL A C 1
ATOM 1438 O O . VAL A 1 188 ? 8.032 0.442 4.865 1.00 87.94 188 VAL A O 1
ATOM 1441 N N . VAL A 1 189 ? 8.773 2.340 5.814 1.00 87.00 189 VAL A N 1
ATOM 1442 C CA . VAL A 1 189 ? 7.464 2.785 6.310 1.00 87.00 189 VAL A CA 1
ATOM 1443 C C . VAL A 1 189 ? 6.504 2.987 5.133 1.00 87.00 189 VAL A C 1
ATOM 1445 O O . VAL A 1 189 ? 6.903 3.471 4.077 1.00 87.00 189 VAL A O 1
ATOM 1448 N N . GLY A 1 190 ? 5.242 2.592 5.307 1.00 83.62 190 GLY A N 1
ATOM 1449 C CA . GLY A 1 190 ? 4.206 2.703 4.275 1.00 83.62 190 GLY A CA 1
ATOM 1450 C C . GLY A 1 190 ? 4.250 1.606 3.206 1.00 83.62 190 GLY A C 1
ATOM 1451 O O . GLY A 1 190 ? 3.307 1.490 2.431 1.00 83.62 190 GLY A O 1
ATOM 1452 N N . TYR A 1 191 ? 5.291 0.769 3.162 1.00 87.31 191 TYR A N 1
ATOM 1453 C CA . TYR A 1 191 ? 5.293 -0.397 2.282 1.00 87.31 191 TYR A CA 1
ATOM 1454 C C . TYR A 1 191 ? 4.253 -1.417 2.758 1.00 87.31 191 TYR A C 1
ATOM 1456 O O . TYR A 1 191 ? 4.212 -1.767 3.942 1.00 87.31 191 TYR A O 1
ATOM 1464 N N . ALA A 1 192 ? 3.386 -1.866 1.848 1.00 82.00 192 ALA A N 1
ATOM 1465 C CA . ALA A 1 192 ? 2.313 -2.777 2.203 1.00 82.00 192 ALA A CA 1
ATOM 1466 C C . ALA A 1 192 ? 2.859 -4.147 2.624 1.00 82.00 192 ALA A C 1
ATOM 1468 O O . ALA A 1 192 ? 3.561 -4.834 1.880 1.00 82.00 192 ALA A O 1
ATOM 1469 N N . ASN A 1 193 ? 2.455 -4.586 3.813 1.00 76.06 193 ASN A N 1
ATOM 1470 C CA . ASN A 1 193 ? 2.727 -5.941 4.256 1.00 76.06 193 ASN A CA 1
ATOM 1471 C C . ASN A 1 193 ? 1.798 -6.906 3.519 1.00 76.06 193 ASN A C 1
ATOM 1473 O O . ASN A 1 193 ? 0.574 -6.793 3.613 1.00 76.06 193 ASN A O 1
ATOM 1477 N N . ILE A 1 194 ? 2.377 -7.863 2.798 1.00 70.00 194 ILE A N 1
ATOM 1478 C CA . ILE A 1 194 ? 1.622 -8.957 2.186 1.00 70.00 194 ILE A CA 1
ATOM 1479 C C . ILE A 1 194 ? 0.890 -9.729 3.291 1.00 70.00 194 ILE A C 1
ATOM 1481 O O . ILE A 1 194 ? 1.482 -10.112 4.302 1.00 70.00 194 ILE A O 1
ATOM 1485 N N . GLY A 1 195 ? -0.413 -9.940 3.097 1.00 67.62 195 GLY A N 1
ATOM 1486 C CA . GLY A 1 195 ? -1.199 -10.819 3.957 1.00 67.62 195 GLY A CA 1
ATOM 1487 C C . GLY A 1 195 ? -0.674 -12.254 3.907 1.00 67.62 195 GLY A C 1
ATOM 1488 O O . GLY A 1 195 ? 0.001 -12.651 2.962 1.00 67.62 195 GLY A O 1
ATOM 1489 N N . HIS A 1 196 ? -0.992 -13.048 4.921 1.00 73.44 196 HIS A N 1
ATOM 1490 C CA . HIS A 1 196 ? -0.684 -14.472 4.908 1.00 73.44 196 HIS A CA 1
ATOM 1491 C C . HIS A 1 196 ? -1.914 -15.292 4.550 1.00 73.44 196 HIS A C 1
ATOM 1493 O O . HIS A 1 196 ? -3.041 -14.799 4.597 1.00 73.44 196 HIS A O 1
ATOM 1499 N N . PHE A 1 197 ? -1.695 -16.555 4.184 1.00 78.12 197 PHE A N 1
ATOM 1500 C CA . PHE A 1 197 ? -2.805 -17.485 4.063 1.00 78.12 197 PHE A CA 1
ATOM 1501 C C . PHE A 1 197 ? -3.525 -17.593 5.401 1.00 78.12 197 PHE A C 1
ATOM 1503 O O . PHE A 1 197 ? -2.900 -17.896 6.421 1.00 78.12 197 PHE A O 1
ATOM 1510 N N . THR A 1 198 ? -4.833 -17.361 5.357 1.00 84.00 198 THR A N 1
ATOM 1511 C CA . THR A 1 198 ? -5.733 -17.547 6.486 1.00 84.00 198 THR A CA 1
ATOM 1512 C C . THR A 1 198 ? -5.659 -18.999 6.941 1.00 84.00 198 THR A C 1
ATOM 1514 O O . THR A 1 198 ? -5.860 -19.923 6.149 1.00 84.00 198 THR A O 1
ATOM 1517 N N . THR A 1 199 ? -5.329 -19.203 8.209 1.00 86.44 199 THR A N 1
ATOM 1518 C CA . THR A 1 199 ? -5.312 -20.530 8.821 1.00 86.44 199 THR A CA 1
ATOM 1519 C C . THR A 1 199 ? -6.707 -20.915 9.300 1.00 86.44 199 THR A C 1
ATOM 1521 O O . THR A 1 199 ? -7.591 -20.072 9.449 1.00 86.44 199 THR A O 1
ATOM 1524 N N . GLN A 1 200 ? -6.907 -22.198 9.593 1.00 91.81 200 GLN A N 1
ATOM 1525 C CA . GLN A 1 200 ? -8.150 -22.659 10.208 1.00 91.81 200 GLN A CA 1
ATOM 1526 C C . GLN A 1 200 ? -8.404 -21.969 11.564 1.00 91.81 200 GLN A C 1
ATOM 1528 O O . GLN A 1 200 ? -9.537 -21.597 11.848 1.00 91.81 200 GLN A O 1
ATOM 1533 N N . ALA A 1 201 ? -7.345 -21.706 12.339 1.00 92.69 201 ALA A N 1
ATOM 1534 C CA . ALA A 1 201 ? -7.436 -20.954 13.588 1.00 92.69 201 ALA A CA 1
ATOM 1535 C C . ALA A 1 201 ? -7.894 -19.502 13.360 1.00 92.69 201 ALA A C 1
ATOM 1537 O O . ALA A 1 201 ? -8.723 -19.005 14.113 1.00 92.69 201 ALA A O 1
ATOM 1538 N N . ASP A 1 202 ? -7.427 -18.841 12.294 1.00 92.31 202 ASP A N 1
ATOM 1539 C CA . ASP A 1 202 ? -7.890 -17.489 11.949 1.00 92.31 202 ASP A CA 1
ATOM 1540 C C . ASP A 1 202 ? -9.377 -17.480 11.565 1.00 92.31 202 ASP A C 1
ATOM 1542 O O . ASP A 1 202 ? -10.108 -16.562 11.933 1.00 92.31 202 ASP A O 1
ATOM 1546 N N . ILE A 1 203 ? -9.841 -18.510 10.844 1.00 94.62 203 ILE A N 1
ATOM 1547 C CA . ILE A 1 203 ? -11.259 -18.672 10.484 1.00 94.62 203 ILE A CA 1
ATOM 1548 C C . ILE A 1 203 ? -12.107 -18.876 11.742 1.00 94.62 203 ILE A C 1
ATOM 1550 O O . ILE A 1 203 ? -13.153 -18.248 11.894 1.00 94.62 203 ILE A O 1
ATOM 1554 N N . GLU A 1 204 ? -11.665 -19.751 12.642 1.00 97.62 204 GLU A N 1
ATOM 1555 C CA . GLU A 1 204 ? -12.355 -20.043 13.899 1.00 97.62 204 GLU A CA 1
ATOM 1556 C C . GLU A 1 204 ? -12.415 -18.816 14.807 1.00 97.62 204 GLU A C 1
ATOM 1558 O O . GLU A 1 204 ? -13.499 -18.471 15.275 1.00 97.62 204 GLU A O 1
ATOM 1563 N N . ALA A 1 205 ? -11.298 -18.104 14.970 1.00 97.25 205 ALA A N 1
ATOM 1564 C CA . ALA A 1 205 ? -11.241 -16.847 15.707 1.00 97.25 205 ALA A CA 1
ATOM 1565 C C . ALA A 1 205 ? -12.176 -15.796 15.090 1.00 97.25 205 ALA A C 1
ATOM 1567 O O . ALA A 1 205 ? -12.986 -15.198 15.795 1.00 97.25 205 ALA A O 1
ATOM 1568 N N . GLY A 1 206 ? -12.146 -15.618 13.765 1.00 96.94 206 GLY A N 1
ATOM 1569 C CA . GLY A 1 206 ? -13.050 -14.700 13.071 1.00 96.94 206 GLY A CA 1
ATOM 1570 C C . GLY A 1 206 ? -14.527 -15.045 13.281 1.00 96.94 206 GLY A C 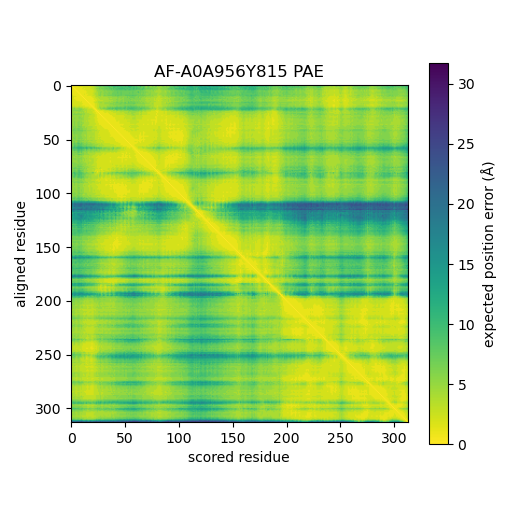1
ATOM 1571 O O . GLY A 1 206 ? -15.335 -14.158 13.562 1.00 96.94 206 GLY A O 1
ATOM 1572 N N . ASN A 1 207 ? -14.882 -16.331 13.215 1.00 97.94 207 ASN A N 1
ATOM 1573 C CA . ASN A 1 207 ? -16.240 -16.799 13.496 1.00 97.94 207 ASN A CA 1
ATOM 1574 C C . ASN A 1 207 ? -16.635 -16.565 14.959 1.00 97.94 207 ASN A C 1
ATOM 1576 O O . ASN A 1 207 ? -17.750 -16.120 15.216 1.00 97.94 207 ASN A O 1
ATOM 1580 N N . GLN A 1 208 ? -15.727 -16.800 15.909 1.00 98.00 208 GLN A N 1
ATOM 1581 C CA . GLN A 1 208 ? -15.965 -16.527 17.326 1.00 98.00 208 GLN A CA 1
ATOM 1582 C C . GLN A 1 208 ? -16.274 -15.043 17.565 1.00 98.00 208 GLN A C 1
ATOM 1584 O O . GLN A 1 208 ? -17.257 -14.729 18.233 1.00 98.00 208 GLN A O 1
ATOM 1589 N N . ILE A 1 209 ? -15.496 -14.130 16.967 1.00 98.12 209 ILE A N 1
ATOM 1590 C CA . ILE A 1 209 ? -15.747 -12.680 17.037 1.00 98.12 209 ILE A CA 1
ATOM 1591 C C . ILE A 1 209 ? -17.152 -12.357 16.499 1.00 98.12 209 ILE A C 1
ATOM 1593 O O . ILE A 1 209 ? -17.904 -11.610 17.124 1.00 98.12 209 ILE A O 1
ATOM 1597 N N . VAL A 1 210 ? -17.539 -12.938 15.359 1.00 98.44 210 VAL A N 1
ATOM 1598 C CA . VAL A 1 210 ? -18.868 -12.730 14.758 1.00 98.44 210 VAL A CA 1
ATOM 1599 C C . VAL A 1 210 ? -19.995 -13.238 15.663 1.00 98.44 210 VAL A C 1
ATOM 1601 O O . VAL A 1 210 ? -20.998 -12.540 15.824 1.00 98.44 210 VAL A O 1
ATOM 1604 N N . GLU A 1 211 ? -19.846 -14.412 16.278 1.00 98.25 211 GLU A N 1
ATOM 1605 C CA . GLU A 1 211 ? -20.848 -14.956 17.203 1.00 98.25 211 GLU A CA 1
ATOM 1606 C C . GLU A 1 211 ? -20.990 -14.110 18.475 1.00 98.25 211 GLU A C 1
ATOM 1608 O O . GLU A 1 211 ? -22.111 -13.845 18.910 1.00 98.25 211 GLU A O 1
ATOM 1613 N N . LEU A 1 212 ? -19.889 -13.584 19.022 1.00 97.06 212 LEU A N 1
ATOM 1614 C CA . LEU A 1 212 ? -19.928 -12.651 20.157 1.00 97.06 212 LEU A CA 1
ATOM 1615 C C . LEU A 1 212 ? -20.712 -11.376 19.822 1.00 97.06 212 LEU A C 1
ATOM 1617 O O . LEU A 1 212 ? -21.527 -10.903 20.620 1.00 97.06 212 LEU A O 1
ATOM 1621 N N . ILE A 1 213 ? -20.519 -10.838 18.615 1.00 98.00 213 ILE A N 1
ATOM 1622 C CA . ILE A 1 213 ? -21.273 -9.675 18.133 1.00 98.00 213 ILE A CA 1
ATOM 1623 C C . ILE A 1 213 ? -22.764 -10.010 17.982 1.00 98.00 213 ILE A C 1
ATOM 1625 O O . ILE A 1 213 ? -23.608 -9.184 18.332 1.00 98.00 213 ILE A O 1
ATOM 1629 N N . ARG A 1 214 ? -23.108 -11.205 17.480 1.00 98.19 214 ARG A N 1
ATOM 1630 C CA . ARG A 1 214 ? -24.507 -11.657 17.341 1.00 98.19 214 ARG A CA 1
ATOM 1631 C C . ARG A 1 214 ? -25.199 -11.826 18.690 1.00 98.19 214 ARG A C 1
ATOM 1633 O O . ARG A 1 214 ? -26.363 -11.456 18.813 1.00 98.19 214 ARG A O 1
ATOM 1640 N N . ALA A 1 215 ? -24.485 -12.361 19.677 1.00 97.25 215 ALA A N 1
ATOM 1641 C CA . ALA A 1 215 ? -24.997 -12.592 21.024 1.00 97.25 215 ALA A CA 1
ATOM 1642 C C . ALA A 1 215 ? -25.122 -11.307 21.863 1.00 97.25 215 ALA A C 1
ATOM 1644 O O . ALA A 1 215 ? -25.796 -11.311 22.890 1.00 97.25 215 ALA A O 1
ATOM 1645 N N . THR A 1 216 ? -24.480 -10.210 21.451 1.00 97.31 216 THR A N 1
ATOM 1646 C CA . THR A 1 216 ? -24.496 -8.948 22.198 1.00 97.31 216 THR A CA 1
ATOM 1647 C C . THR A 1 216 ? -25.833 -8.218 22.039 1.00 97.31 216 THR A C 1
ATOM 1649 O O . THR A 1 216 ? -26.207 -7.783 20.942 1.00 97.31 216 THR A O 1
ATOM 1652 N N . ASP A 1 217 ? -26.530 -8.011 23.158 1.00 95.75 217 ASP A N 1
ATOM 1653 C CA . ASP A 1 217 ? -27.767 -7.231 23.207 1.00 95.75 217 ASP A CA 1
ATOM 1654 C C . ASP A 1 217 ? -27.475 -5.725 23.285 1.00 95.75 217 ASP A C 1
ATOM 1656 O O . ASP A 1 217 ? -27.368 -5.128 24.353 1.00 95.75 217 ASP A O 1
ATOM 1660 N N . GLY A 1 218 ? -27.270 -5.118 22.117 1.00 95.75 218 GLY A N 1
ATOM 1661 C CA . GLY A 1 218 ? -27.137 -3.672 21.967 1.00 95.75 218 GLY A CA 1
ATOM 1662 C C . GLY A 1 218 ? -26.213 -3.244 20.824 1.00 95.75 218 GLY A C 1
ATOM 1663 O O . GLY A 1 218 ? -25.767 -4.075 20.022 1.00 95.75 218 GLY A O 1
ATOM 1664 N N . PRO A 1 219 ? -25.947 -1.934 20.691 1.00 97.12 219 PRO A N 1
ATOM 1665 C CA . PRO A 1 219 ? -25.045 -1.397 19.678 1.00 97.12 219 PRO A CA 1
ATOM 1666 C C . PRO A 1 219 ? -23.626 -1.957 19.825 1.00 97.12 219 PRO A C 1
ATOM 1668 O O . PRO A 1 219 ? -23.115 -2.077 20.936 1.00 97.12 219 PRO A O 1
ATOM 1671 N N . VAL A 1 220 ? -22.982 -2.257 18.695 1.00 97.38 220 VAL A N 1
ATOM 1672 C CA . VAL A 1 220 ? -21.594 -2.733 18.649 1.00 97.38 220 VAL A CA 1
ATOM 1673 C C . VAL A 1 220 ? -20.770 -1.807 17.770 1.00 97.38 220 VAL A C 1
ATOM 1675 O O . VAL A 1 220 ? -21.138 -1.536 16.624 1.00 97.38 220 VAL A O 1
ATOM 1678 N N . ILE A 1 221 ? -19.641 -1.347 18.301 1.00 96.88 221 ILE A N 1
ATOM 1679 C CA . ILE A 1 221 ? -18.640 -0.576 17.564 1.00 96.88 221 ILE A CA 1
ATOM 1680 C C . ILE A 1 221 ? -17.405 -1.458 17.381 1.00 96.88 221 ILE A C 1
ATOM 1682 O O . ILE A 1 221 ? -16.916 -2.053 18.334 1.00 96.88 221 ILE A O 1
ATOM 1686 N N . SER A 1 222 ? -16.882 -1.544 16.161 1.00 95.69 222 SER A N 1
ATOM 1687 C CA . SER A 1 222 ? -15.673 -2.314 15.862 1.00 95.69 222 SER A CA 1
ATOM 1688 C C . SER A 1 222 ? -14.759 -1.529 14.932 1.00 95.69 222 SER A C 1
ATOM 1690 O O . SER A 1 222 ? -15.243 -0.848 14.025 1.00 95.69 222 SER A O 1
ATOM 1692 N N . GLU A 1 223 ?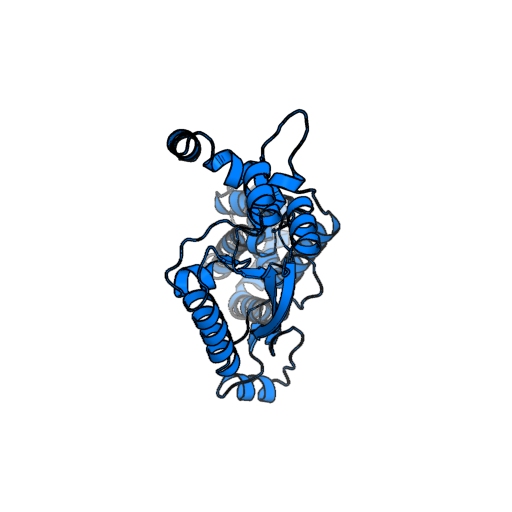 -13.448 -1.645 15.146 1.00 94.44 223 GLU A N 1
ATOM 1693 C CA . GLU A 1 223 ? -12.442 -1.137 14.206 1.00 94.44 223 GLU A CA 1
ATOM 1694 C C . GLU A 1 223 ? -12.517 -1.788 12.836 1.00 94.44 223 GLU A C 1
ATOM 1696 O O . GLU A 1 223 ? -12.475 -1.091 11.822 1.00 94.44 223 GLU A O 1
ATOM 1701 N N . ASP A 1 224 ? -12.716 -3.102 12.806 1.00 92.94 224 ASP A N 1
ATOM 1702 C CA . ASP A 1 224 ? -12.869 -3.851 11.570 1.00 92.94 224 ASP A CA 1
ATOM 1703 C C . ASP A 1 224 ? -14.363 -4.094 11.312 1.00 92.94 224 ASP A C 1
ATOM 1705 O O . ASP A 1 224 ? -14.962 -5.080 11.746 1.00 92.94 224 ASP A O 1
ATOM 1709 N N . ALA A 1 225 ? -14.981 -3.186 10.546 1.00 93.38 225 ALA A N 1
ATOM 1710 C CA . ALA A 1 225 ? -16.411 -3.233 10.214 1.00 93.38 225 ALA A CA 1
ATOM 1711 C C . ALA A 1 225 ? -16.857 -4.549 9.540 1.00 93.38 225 ALA A C 1
ATOM 1713 O O . ALA A 1 225 ? -18.043 -4.880 9.564 1.00 93.38 225 ALA A O 1
ATOM 1714 N N . GLY A 1 226 ? -15.918 -5.316 8.972 1.00 94.25 226 GLY A N 1
ATOM 1715 C CA . GLY A 1 226 ? -16.172 -6.634 8.392 1.00 94.25 226 GLY A CA 1
ATOM 1716 C C . GLY A 1 226 ? -16.852 -7.605 9.362 1.00 94.25 226 GLY A C 1
ATOM 1717 O O . GLY A 1 226 ? -17.776 -8.305 8.950 1.00 94.25 226 GLY A O 1
ATOM 1718 N N . PHE A 1 227 ? -16.490 -7.594 10.650 1.00 96.62 227 PHE A N 1
ATOM 1719 C CA . PHE A 1 227 ? -17.135 -8.462 11.643 1.00 96.62 227 PHE A CA 1
ATOM 1720 C C . PHE A 1 227 ? -18.594 -8.078 11.888 1.00 96.62 227 PHE A C 1
ATOM 1722 O O . PHE A 1 227 ? -19.471 -8.937 11.938 1.00 96.62 227 PHE A O 1
ATOM 1729 N N . VAL A 1 228 ? -18.868 -6.776 11.989 1.00 97.12 228 VAL A N 1
ATOM 1730 C CA . VAL A 1 228 ? -20.220 -6.241 12.208 1.00 97.12 228 VAL A CA 1
ATOM 1731 C C . VAL A 1 228 ? -21.121 -6.554 11.009 1.00 97.12 228 VAL A C 1
ATOM 1733 O O . VAL A 1 228 ? -22.264 -6.976 11.190 1.00 97.12 228 VAL A O 1
ATOM 1736 N N . LEU A 1 229 ? -20.586 -6.424 9.789 1.00 97.06 229 LEU A N 1
ATOM 1737 C CA . LEU A 1 229 ? -21.277 -6.807 8.556 1.00 97.06 229 LEU A CA 1
ATOM 1738 C C . LEU A 1 229 ? -21.567 -8.314 8.507 1.00 97.06 229 LEU A C 1
ATOM 1740 O O . LEU A 1 229 ? -22.703 -8.701 8.239 1.00 97.06 229 LEU A O 1
ATOM 1744 N N . ALA A 1 230 ? -20.581 -9.163 8.809 1.00 97.69 230 ALA A N 1
ATOM 1745 C CA . ALA A 1 230 ? -20.751 -10.620 8.837 1.00 97.69 230 ALA A CA 1
ATOM 1746 C C . ALA A 1 230 ? -21.743 -11.083 9.923 1.00 97.69 230 ALA A C 1
ATOM 1748 O O . ALA A 1 230 ? -22.473 -12.063 9.746 1.00 97.69 230 ALA A O 1
ATOM 1749 N N . ALA A 1 231 ? -21.829 -10.346 11.031 1.00 98.12 231 ALA A N 1
ATOM 1750 C CA . ALA A 1 231 ? -22.827 -10.557 12.073 1.00 98.12 231 ALA A CA 1
ATOM 1751 C C . ALA A 1 231 ? -24.244 -10.095 11.674 1.00 98.12 231 ALA A C 1
ATOM 1753 O O . ALA A 1 231 ? -25.188 -10.357 12.416 1.00 98.12 231 ALA A O 1
ATOM 1754 N N . GLY A 1 232 ? -24.416 -9.424 10.527 1.00 97.25 232 GLY A N 1
ATOM 1755 C CA . GLY A 1 232 ? -25.704 -8.876 10.092 1.00 97.25 232 GLY A CA 1
ATOM 1756 C C . GLY A 1 232 ? -26.163 -7.674 10.924 1.00 97.25 232 GLY A C 1
ATOM 1757 O O . GLY A 1 232 ? -27.360 -7.413 11.034 1.00 97.25 232 GLY A O 1
ATOM 1758 N N . ARG A 1 233 ? -25.224 -6.957 11.550 1.00 96.50 233 ARG A N 1
ATOM 1759 C CA . ARG A 1 233 ? -25.498 -5.804 12.416 1.00 96.50 233 ARG A CA 1
ATOM 1760 C C . ARG A 1 233 ? -25.225 -4.498 11.670 1.00 96.50 233 ARG A C 1
ATOM 1762 O O . ARG A 1 233 ? -24.505 -4.450 10.674 1.00 96.50 233 ARG A O 1
ATOM 1769 N N . ARG A 1 234 ? -25.806 -3.403 12.163 1.00 95.00 234 ARG A N 1
ATOM 1770 C CA . ARG A 1 234 ? -25.556 -2.062 11.622 1.00 95.00 234 ARG A CA 1
ATOM 1771 C C . ARG A 1 234 ? -24.125 -1.629 11.943 1.00 95.00 234 ARG A C 1
ATOM 1773 O O . ARG A 1 234 ? -23.749 -1.578 13.109 1.00 95.00 234 ARG A O 1
ATOM 1780 N N . VAL A 1 235 ? -23.376 -1.224 10.921 1.00 95.19 235 VAL A N 1
ATOM 1781 C CA . VAL A 1 235 ? -22.095 -0.527 11.098 1.00 95.19 235 VAL A CA 1
ATOM 1782 C C . VAL A 1 235 ? -22.368 0.890 11.599 1.00 95.19 235 VAL A C 1
ATOM 1784 O O . VAL A 1 235 ? -23.115 1.641 10.969 1.00 95.19 235 VAL A O 1
ATOM 1787 N N . ILE A 1 236 ? -21.789 1.244 12.745 1.00 92.69 236 ILE A N 1
ATOM 1788 C CA . ILE A 1 236 ? -21.986 2.557 13.376 1.00 92.69 236 ILE A CA 1
ATOM 1789 C C . ILE A 1 236 ? -21.009 3.590 12.809 1.00 92.69 236 ILE A C 1
ATOM 1791 O O . ILE A 1 236 ? -21.401 4.727 12.568 1.00 92.69 236 ILE A O 1
ATOM 1795 N N . THR A 1 237 ? -19.750 3.210 12.573 1.00 88.88 237 THR A N 1
ATOM 1796 C CA . THR A 1 237 ? -18.717 4.151 12.124 1.00 88.88 237 THR A CA 1
ATOM 1797 C C . THR A 1 237 ? -17.527 3.467 11.431 1.00 88.88 237 THR A C 1
ATOM 1799 O O . THR A 1 237 ? -17.441 2.241 11.406 1.00 88.88 237 THR A O 1
ATOM 1802 N N . ASN A 1 238 ? -16.624 4.276 10.864 1.00 90.38 238 ASN A N 1
ATOM 1803 C CA . ASN A 1 238 ? -15.319 3.896 10.323 1.00 90.38 238 ASN A CA 1
ATOM 1804 C C . ASN A 1 238 ? -14.207 4.609 11.123 1.00 90.38 238 ASN A C 1
ATOM 1806 O O . ASN A 1 238 ? -14.019 5.818 10.951 1.00 90.38 238 ASN A O 1
ATOM 1810 N N . PRO A 1 239 ? -13.463 3.896 11.983 1.00 91.81 239 PRO A N 1
ATOM 1811 C CA . PRO A 1 239 ? -12.585 4.551 12.957 1.00 91.81 239 PRO A CA 1
ATOM 1812 C C . PRO A 1 239 ? -11.414 5.307 12.344 1.00 91.81 239 PRO A C 1
ATOM 1814 O O . PRO A 1 239 ? -11.222 6.478 12.665 1.00 91.81 239 PRO A O 1
ATOM 1817 N N . THR A 1 240 ? -10.697 4.700 11.393 1.00 89.19 240 THR A N 1
ATOM 1818 C CA . THR A 1 240 ? -9.564 5.351 10.715 1.00 89.19 240 THR A CA 1
ATOM 1819 C C . THR A 1 240 ? -9.995 6.638 10.020 1.00 89.19 240 THR A C 1
ATOM 1821 O O . THR A 1 240 ? -9.296 7.649 10.094 1.00 89.19 240 THR A O 1
ATOM 1824 N N . GLN A 1 241 ? -11.171 6.621 9.392 1.00 91.19 241 GLN A N 1
ATOM 1825 C CA . GLN A 1 241 ? -11.730 7.792 8.734 1.00 91.19 241 GLN A CA 1
ATOM 1826 C C . GLN A 1 241 ? -12.079 8.902 9.737 1.00 91.19 241 GLN A C 1
ATOM 1828 O O . GLN A 1 241 ? -11.732 10.062 9.513 1.00 91.19 241 GLN A O 1
ATOM 1833 N N . LEU A 1 242 ? -12.718 8.554 10.861 1.00 92.75 242 LEU A N 1
ATOM 1834 C CA . LEU A 1 242 ? -13.013 9.521 11.922 1.00 92.75 242 LEU A CA 1
ATOM 1835 C C . LEU A 1 242 ? -11.745 10.116 12.525 1.00 92.75 242 LEU A C 1
ATOM 1837 O O . LEU A 1 242 ? -11.683 11.322 12.746 1.00 92.75 242 LEU A O 1
ATOM 1841 N N . ARG A 1 243 ? -10.725 9.292 12.775 1.00 92.38 243 ARG A N 1
ATOM 1842 C CA . ARG A 1 243 ? -9.439 9.757 13.299 1.00 92.38 243 ARG A CA 1
ATOM 1843 C C . ARG A 1 243 ? -8.784 10.751 12.355 1.00 92.38 243 ARG A C 1
ATOM 1845 O O . ARG A 1 243 ? -8.318 11.787 12.801 1.00 92.38 243 ARG A O 1
ATOM 1852 N N . ASN A 1 244 ? -8.789 10.464 11.062 1.00 91.94 244 ASN A N 1
ATOM 1853 C CA . ASN A 1 244 ? -8.257 11.360 10.045 1.00 91.94 244 ASN A CA 1
ATOM 1854 C C . ASN A 1 244 ? -9.004 12.705 9.994 1.00 91.94 244 ASN A C 1
ATOM 1856 O O . ASN A 1 244 ? -8.375 13.760 9.971 1.00 91.94 244 ASN A O 1
ATOM 1860 N N . LEU A 1 245 ? -10.340 12.688 10.053 1.00 93.44 245 LEU A N 1
ATOM 1861 C CA . LEU A 1 245 ? -11.128 13.920 10.156 1.00 93.44 245 LEU A CA 1
ATOM 1862 C C . LEU A 1 245 ? -10.832 14.686 11.453 1.00 93.44 245 LEU A C 1
ATOM 1864 O O . LEU A 1 245 ? -10.681 15.901 11.417 1.00 93.44 245 LEU A O 1
ATOM 1868 N N . SER A 1 246 ? -10.706 13.983 12.581 1.00 92.88 246 SER A N 1
ATOM 1869 C CA . SER A 1 246 ? -10.358 14.569 13.878 1.00 92.88 246 SER A CA 1
ATOM 1870 C C . SER A 1 246 ? -8.972 15.221 13.871 1.00 92.88 246 SER A C 1
ATOM 1872 O O . SER A 1 246 ? -8.826 16.325 14.385 1.00 92.88 246 SER A O 1
ATOM 1874 N N . LEU A 1 247 ? -7.973 14.581 13.256 1.00 90.75 247 LEU A N 1
ATOM 1875 C CA . LEU A 1 247 ? -6.608 15.109 13.146 1.00 90.75 247 LEU A CA 1
ATOM 1876 C C . LEU A 1 247 ? -6.523 16.377 12.289 1.00 90.75 247 LEU A C 1
ATOM 1878 O O . LEU A 1 247 ? -5.648 17.208 12.521 1.00 90.75 247 LEU A O 1
ATOM 1882 N N . ASN A 1 248 ? -7.426 16.520 11.320 1.00 90.88 248 ASN A N 1
ATOM 1883 C CA . ASN A 1 248 ? -7.488 17.672 10.422 1.00 90.88 248 ASN A CA 1
ATOM 1884 C C . ASN A 1 248 ? -8.544 18.704 10.856 1.00 90.88 248 ASN A C 1
ATOM 1886 O O . ASN A 1 248 ? -8.817 19.653 10.121 1.00 90.88 248 ASN A O 1
ATOM 1890 N N . ASN A 1 249 ? -9.145 18.517 12.033 1.00 90.62 249 ASN A N 1
ATOM 1891 C CA . ASN A 1 249 ? -10.141 19.413 12.602 1.00 90.62 249 ASN A CA 1
ATOM 1892 C C . ASN A 1 249 ? -9.454 20.647 13.204 1.00 90.62 249 ASN A C 1
ATOM 1894 O O . ASN A 1 249 ? -8.526 20.504 14.001 1.00 90.62 249 ASN A O 1
ATOM 1898 N N . THR A 1 250 ? -9.908 21.851 12.857 1.00 87.25 250 THR A N 1
ATOM 1899 C CA . THR A 1 250 ? -9.410 23.106 13.447 1.00 87.25 250 THR A CA 1
ATOM 1900 C C . THR A 1 250 ? -10.570 24.008 13.860 1.00 87.25 250 THR A C 1
ATOM 1902 O O . THR A 1 250 ? -11.671 23.876 13.327 1.00 87.25 250 THR A O 1
ATOM 1905 N N . ASP A 1 251 ? -10.322 24.958 14.767 1.00 86.38 251 ASP A N 1
ATOM 1906 C CA . ASP A 1 251 ? -11.343 25.926 15.207 1.00 86.38 251 ASP A CA 1
ATOM 1907 C C . ASP A 1 251 ? -11.893 26.765 14.039 1.00 86.38 251 ASP A C 1
ATOM 1909 O O . ASP A 1 251 ? -13.071 27.112 14.005 1.00 86.38 251 ASP A O 1
ATOM 1913 N N . GLU A 1 252 ? -11.045 27.066 13.052 1.00 85.75 252 GLU A N 1
ATOM 1914 C CA . GLU A 1 252 ? -11.414 27.837 11.859 1.00 85.75 252 GLU A CA 1
ATOM 1915 C C . GLU A 1 252 ? -12.132 26.993 10.792 1.00 85.75 252 GLU A C 1
ATOM 1917 O O . GLU A 1 252 ? -12.829 27.540 9.937 1.00 85.75 252 GLU A O 1
ATOM 1922 N N . ASN A 1 253 ? -11.964 25.668 10.818 1.00 82.62 253 ASN A N 1
ATOM 1923 C CA . ASN A 1 253 ? -12.564 24.746 9.860 1.00 82.62 253 ASN A CA 1
ATOM 1924 C C . ASN A 1 253 ? -12.952 23.422 10.545 1.00 82.62 253 ASN A C 1
ATOM 1926 O O . ASN A 1 253 ? -12.249 22.414 10.394 1.00 82.62 253 ASN A O 1
ATOM 1930 N N . PRO A 1 254 ? -14.068 23.404 11.296 1.00 89.12 254 PRO A N 1
ATOM 1931 C CA . PRO A 1 254 ? -14.557 22.192 11.929 1.00 89.12 254 PRO A CA 1
ATOM 1932 C C . PRO A 1 254 ? -15.131 21.244 10.866 1.00 89.12 254 PRO A C 1
ATOM 1934 O O . PRO A 1 254 ? -16.155 21.513 10.238 1.00 89.12 254 PRO A O 1
ATOM 1937 N N . ILE A 1 255 ? -14.458 20.117 10.656 1.00 92.50 255 ILE A N 1
ATOM 1938 C CA . ILE A 1 255 ? -14.815 19.065 9.693 1.00 92.50 255 ILE A CA 1
ATOM 1939 C C . ILE A 1 255 ? -15.252 17.760 10.372 1.00 92.50 255 ILE A C 1
ATOM 1941 O O . ILE A 1 255 ? -15.744 16.855 9.692 1.00 92.50 255 ILE A O 1
ATOM 1945 N N . TRP A 1 256 ? -15.086 17.658 11.693 1.00 92.38 256 TRP A N 1
ATOM 1946 C CA . TRP A 1 256 ? -15.548 16.544 12.514 1.00 92.38 256 TRP A CA 1
ATOM 1947 C C . TRP A 1 256 ? -16.259 17.040 13.772 1.00 92.38 256 TRP A C 1
ATOM 1949 O O . TRP A 1 256 ? -15.716 17.846 14.526 1.00 92.38 256 TRP A O 1
ATOM 1959 N N . ASP A 1 257 ? -17.449 16.493 14.006 1.00 92.06 257 ASP A N 1
ATOM 1960 C CA . ASP A 1 257 ? -18.186 16.598 15.260 1.00 92.06 257 ASP A CA 1
ATOM 1961 C C . ASP A 1 257 ? -18.330 15.188 15.851 1.00 92.06 257 ASP A C 1
ATOM 1963 O O . ASP A 1 257 ? -18.965 14.306 15.264 1.00 92.06 257 ASP A O 1
ATOM 1967 N N . GLY A 1 258 ? -17.666 14.967 16.985 1.00 93.19 258 GLY A N 1
ATOM 1968 C CA . GLY A 1 258 ? -17.671 13.705 17.717 1.00 93.19 258 GLY A CA 1
ATOM 1969 C C . GLY A 1 258 ? -18.646 13.658 18.888 1.00 93.19 258 GLY A C 1
ATOM 1970 O O . GLY A 1 258 ? -18.736 12.606 19.522 1.00 93.19 258 GLY A O 1
ATOM 1971 N N . THR A 1 259 ? -19.355 14.751 19.195 1.00 95.62 259 THR A N 1
ATOM 1972 C CA . THR A 1 259 ? -20.084 14.918 20.461 1.00 95.62 259 THR A CA 1
ATOM 1973 C C . THR A 1 259 ? -21.083 13.796 20.703 1.00 95.62 259 THR A C 1
ATOM 1975 O O . THR A 1 259 ? -21.078 13.196 21.771 1.00 95.62 259 THR A O 1
ATOM 1978 N N . GLU A 1 260 ? -21.900 13.449 19.708 1.00 95.44 260 GLU A N 1
ATOM 1979 C CA . GLU A 1 260 ? -22.904 12.394 19.873 1.00 95.44 260 GLU A CA 1
ATOM 1980 C C . GLU A 1 260 ? -22.273 11.007 20.052 1.00 95.44 260 GLU A C 1
ATOM 1982 O O . GLU A 1 260 ? -22.718 10.226 20.889 1.00 95.44 260 GLU A O 1
ATOM 1987 N N . LEU A 1 261 ? -21.209 10.707 19.302 1.00 95.44 261 LEU A N 1
ATOM 1988 C CA . LEU A 1 261 ? -20.524 9.419 19.396 1.00 95.44 261 LEU A CA 1
ATOM 1989 C C . LEU A 1 261 ? -19.857 9.241 20.766 1.00 95.44 261 LEU A C 1
ATOM 1991 O O . LEU A 1 261 ? -19.943 8.165 21.352 1.00 95.44 261 LEU A O 1
ATOM 1995 N N . ILE A 1 262 ? -19.216 10.293 21.275 1.00 97.50 262 ILE A N 1
ATOM 1996 C CA . ILE A 1 262 ? -18.592 10.305 22.603 1.00 97.50 262 ILE A CA 1
ATOM 1997 C C . ILE A 1 262 ? -19.673 10.170 23.678 1.00 97.50 262 ILE A C 1
ATOM 1999 O O . ILE A 1 262 ? -19.584 9.288 24.527 1.00 97.50 262 ILE A O 1
ATOM 2003 N N . ARG A 1 263 ? -20.764 10.932 23.560 1.00 97.88 263 ARG A N 1
ATOM 2004 C CA . ARG A 1 263 ? -21.909 10.866 24.475 1.00 97.88 263 ARG A CA 1
ATOM 2005 C C . ARG A 1 263 ? -22.534 9.469 24.542 1.00 97.88 263 ARG A C 1
ATOM 2007 O O . ARG A 1 263 ? -22.976 9.053 25.611 1.00 97.88 263 ARG A O 1
ATOM 2014 N N . MET A 1 264 ? -22.595 8.732 23.430 1.00 96.50 264 MET A N 1
ATOM 2015 C CA . MET A 1 264 ? -23.053 7.333 23.434 1.00 96.50 264 MET A CA 1
ATOM 2016 C C . MET A 1 264 ? -22.143 6.432 24.280 1.00 96.50 264 MET A C 1
ATOM 2018 O O . MET A 1 264 ? -22.639 5.550 24.982 1.00 96.50 264 MET A O 1
ATOM 2022 N N . VAL A 1 265 ? -20.826 6.646 24.220 1.00 97.50 265 VAL A N 1
ATOM 2023 C CA . VAL A 1 265 ? -19.843 5.901 25.019 1.00 97.50 265 VAL A CA 1
ATOM 2024 C C . VAL A 1 265 ? -19.963 6.285 26.491 1.00 97.50 265 VAL A C 1
ATOM 2026 O O . VAL A 1 265 ? -20.175 5.401 27.313 1.00 97.50 265 VAL A O 1
ATOM 2029 N N . GLU A 1 266 ? -19.934 7.577 26.818 1.00 97.81 266 GLU A N 1
ATOM 2030 C CA . GLU A 1 266 ? -20.054 8.089 28.195 1.00 97.81 266 GLU A CA 1
ATOM 2031 C C . GLU A 1 266 ? -21.330 7.601 28.893 1.00 97.81 266 GLU A C 1
ATOM 2033 O O . GLU A 1 266 ? -21.305 7.190 30.046 1.00 97.81 266 GLU A O 1
ATOM 2038 N N . ASN A 1 267 ? -22.454 7.562 28.172 1.00 97.50 267 ASN A N 1
ATOM 2039 C CA . ASN A 1 267 ? -23.721 7.058 28.710 1.00 97.50 267 ASN A CA 1
ATOM 2040 C C . ASN A 1 267 ? -23.846 5.525 28.660 1.00 97.50 267 ASN A C 1
ATOM 2042 O O . ASN A 1 267 ? -24.960 5.011 28.775 1.00 97.50 267 ASN A O 1
ATOM 2046 N N . LYS A 1 268 ? -22.744 4.797 28.430 1.00 97.31 268 LYS A N 1
ATOM 2047 C CA . LYS A 1 268 ? -22.697 3.325 28.378 1.00 97.31 268 LYS A CA 1
ATOM 2048 C C . LYS A 1 268 ? -23.728 2.705 27.412 1.00 97.31 268 LYS A C 1
ATOM 2050 O O . LYS A 1 268 ? -24.228 1.607 27.636 1.00 97.31 268 LYS A O 1
ATOM 2055 N N . GLN A 1 269 ? -24.066 3.402 26.319 1.00 97.06 269 GLN A N 1
ATOM 2056 C CA . GLN A 1 269 ? -25.099 2.964 25.362 1.00 97.06 269 GLN A CA 1
ATOM 2057 C C . GLN A 1 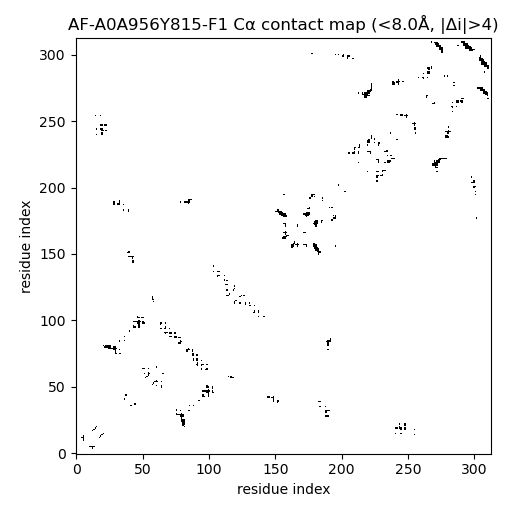269 ? -24.588 1.936 24.349 1.00 97.06 269 GLN A C 1
ATOM 2059 O O . GLN A 1 269 ? -25.381 1.329 23.629 1.00 97.06 269 GLN A O 1
ATOM 2064 N N . VAL A 1 270 ? -23.270 1.766 24.240 1.00 97.19 270 VAL A N 1
ATOM 2065 C CA . VAL A 1 270 ? -22.649 0.774 23.365 1.00 97.19 270 VAL A CA 1
ATOM 2066 C C . VAL A 1 270 ? -22.433 -0.491 24.185 1.00 97.19 270 VAL A C 1
ATOM 2068 O O . VAL A 1 270 ? -21.785 -0.459 25.218 1.00 97.19 270 VAL A O 1
ATOM 2071 N N . ALA A 1 271 ? -22.980 -1.619 23.745 1.00 97.19 271 ALA A N 1
ATOM 2072 C CA . ALA A 1 271 ? -22.903 -2.862 24.510 1.00 97.19 271 ALA A CA 1
ATOM 2073 C C . ALA A 1 271 ? -21.545 -3.568 24.356 1.00 97.19 271 ALA A C 1
ATOM 2075 O O . ALA A 1 271 ? -21.129 -4.321 25.238 1.00 97.19 271 ALA A O 1
ATOM 2076 N N . LEU A 1 272 ? -20.855 -3.334 23.235 1.00 97.56 272 LEU A N 1
ATOM 2077 C CA . LEU A 1 272 ? -19.535 -3.894 22.965 1.00 97.56 272 LEU A CA 1
ATOM 2078 C C . LEU A 1 272 ? -18.713 -2.982 22.048 1.00 97.56 272 LEU A C 1
ATOM 2080 O O . LEU A 1 272 ? -19.184 -2.563 20.985 1.00 97.56 272 LEU A O 1
ATOM 2084 N N . ILE A 1 273 ? -17.464 -2.728 22.438 1.00 97.81 273 ILE A N 1
ATOM 2085 C CA . ILE A 1 273 ? -16.472 -2.004 21.638 1.00 97.81 273 ILE A CA 1
ATOM 2086 C C . ILE A 1 273 ? -15.294 -2.939 21.356 1.00 97.81 273 ILE A C 1
ATOM 2088 O O . ILE A 1 273 ? -14.700 -3.487 22.278 1.00 97.81 273 ILE A O 1
ATOM 2092 N N . ILE A 1 274 ? -14.957 -3.134 20.081 1.00 97.38 274 ILE A N 1
ATOM 2093 C CA . ILE A 1 274 ? -13.866 -4.017 19.650 1.00 97.38 274 ILE A CA 1
ATOM 2094 C C . ILE A 1 274 ? -12.728 -3.170 19.079 1.00 97.38 274 ILE A C 1
ATOM 2096 O O . ILE A 1 274 ? -12.884 -2.553 18.019 1.00 97.38 274 ILE A O 1
ATOM 2100 N N . LEU A 1 275 ? -11.586 -3.170 19.769 1.00 96.50 275 LEU A N 1
ATOM 2101 C CA . LEU A 1 275 ? -10.378 -2.423 19.405 1.00 96.50 275 LEU A CA 1
ATOM 2102 C C . LEU A 1 275 ? -9.252 -3.376 18.989 1.00 96.50 275 LEU A C 1
ATOM 2104 O O . LEU A 1 275 ? -9.061 -4.420 19.603 1.00 96.50 275 LEU A O 1
ATOM 2108 N N . ARG A 1 276 ? -8.479 -3.008 17.965 1.00 93.19 276 ARG A N 1
ATOM 2109 C CA . ARG A 1 276 ? -7.301 -3.750 17.487 1.00 93.19 276 ARG A CA 1
ATOM 2110 C C . ARG A 1 276 ? -6.031 -2.904 17.561 1.00 93.19 276 ARG A C 1
ATOM 2112 O O . ARG A 1 276 ? -5.004 -3.358 18.050 1.00 93.19 276 ARG A O 1
ATOM 2119 N N . ALA A 1 277 ? -6.084 -1.687 17.026 1.00 90.56 277 ALA A N 1
ATOM 2120 C CA . ALA A 1 277 ? -4.964 -0.749 16.930 1.00 90.56 277 ALA A CA 1
ATOM 2121 C C . ALA A 1 277 ? -5.289 0.646 17.497 1.00 9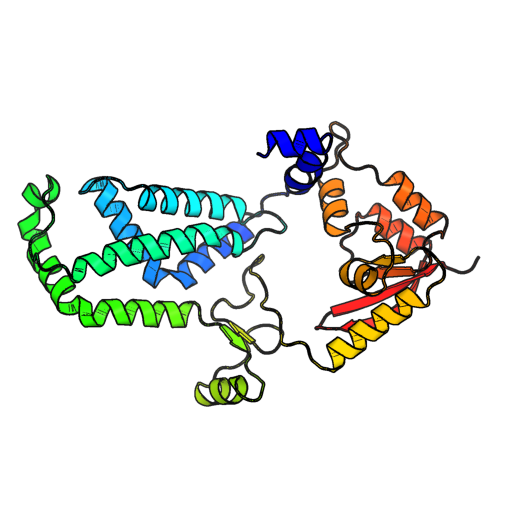0.56 277 ALA A C 1
ATOM 2123 O O . ALA A 1 277 ? -4.439 1.535 17.435 1.00 90.56 277 ALA A O 1
ATOM 2124 N N . SER A 1 278 ? -6.495 0.842 18.034 1.00 92.25 278 SER A N 1
ATOM 2125 C CA . SER A 1 278 ? -6.971 2.109 18.605 1.00 92.25 278 SER A CA 1
ATOM 2126 C C . SER A 1 278 ? -6.931 3.261 17.593 1.00 92.25 278 SER A C 1
ATOM 2128 O O . SER A 1 278 ? -6.477 4.366 17.881 1.00 92.25 278 SER A O 1
ATOM 2130 N N . PHE A 1 279 ? -7.419 3.017 16.375 1.00 91.94 279 PHE A N 1
ATOM 2131 C CA . PHE A 1 279 ? -7.496 3.996 15.288 1.00 91.94 279 PHE A CA 1
ATOM 2132 C C . PHE A 1 279 ? -8.703 4.936 15.376 1.00 91.94 279 PHE A C 1
ATOM 2134 O O . PHE A 1 279 ? -9.071 5.535 14.370 1.00 91.94 279 PHE A O 1
ATOM 2141 N N . PHE A 1 280 ? -9.291 5.116 16.555 1.00 94.75 280 PHE A N 1
ATOM 2142 C CA . PHE A 1 280 ? -10.301 6.142 16.810 1.00 94.75 280 PHE A CA 1
ATOM 2143 C C . PHE A 1 280 ? -9.675 7.512 17.144 1.00 94.75 280 PHE A C 1
ATOM 2145 O O . PHE A 1 280 ? -8.489 7.592 17.472 1.00 94.75 280 PHE A O 1
ATOM 2152 N N . PRO A 1 281 ? -10.456 8.608 17.070 1.00 95.38 281 PRO A N 1
ATOM 2153 C CA . PRO A 1 281 ? -10.090 9.893 17.668 1.00 95.38 281 PRO A CA 1
ATOM 2154 C C . PRO A 1 281 ? -9.742 9.767 19.158 1.00 95.38 281 PRO A C 1
ATOM 2156 O O . PRO A 1 281 ? -10.416 9.035 19.882 1.00 95.38 281 PRO A O 1
ATOM 2159 N N . THR A 1 282 ? -8.748 10.524 19.633 1.00 95.06 282 THR A N 1
ATOM 2160 C CA . THR A 1 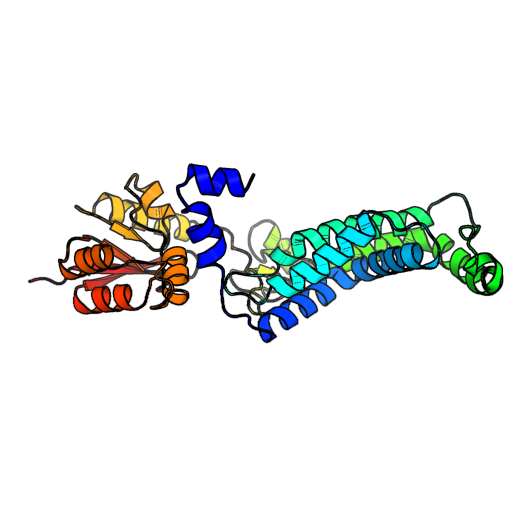282 ? -8.307 10.490 21.042 1.00 95.06 282 THR A CA 1
ATOM 2161 C C . THR A 1 282 ? -9.450 10.690 22.047 1.00 95.06 282 THR A C 1
ATOM 2163 O O . THR A 1 282 ? -9.570 9.843 22.927 1.00 95.06 282 THR A O 1
ATOM 2166 N N . PRO A 1 283 ? -10.360 11.677 21.888 1.00 95.50 283 PRO A N 1
ATOM 2167 C CA . PRO A 1 283 ? -11.446 11.876 22.855 1.00 95.50 283 PRO A CA 1
ATOM 2168 C C . PRO A 1 283 ? -12.409 10.684 22.960 1.00 95.50 283 PRO A C 1
ATOM 2170 O O . PRO A 1 283 ? -12.960 10.408 24.019 1.00 95.50 283 PRO A O 1
ATOM 2173 N N . PHE A 1 284 ? -12.602 9.937 21.866 1.00 97.00 284 PHE A N 1
ATOM 2174 C CA . PHE A 1 284 ? -13.391 8.705 21.905 1.00 97.00 284 PHE A CA 1
ATOM 2175 C C . PHE A 1 284 ? -12.676 7.623 22.720 1.00 97.00 284 PHE A C 1
ATOM 2177 O O . PHE A 1 284 ? -13.305 6.954 23.531 1.00 97.00 284 PHE A O 1
ATOM 2184 N N . LEU A 1 285 ? -11.367 7.449 22.513 1.00 97.44 285 LEU A N 1
ATOM 2185 C CA . LEU A 1 285 ? -10.577 6.458 23.248 1.00 97.44 285 LEU A CA 1
ATOM 2186 C C . LEU A 1 285 ? -10.523 6.773 24.748 1.00 97.44 285 LEU A C 1
ATOM 2188 O O . LEU A 1 285 ? -10.625 5.853 25.553 1.00 97.44 285 LEU A O 1
ATOM 2192 N N . GLU A 1 286 ? -10.413 8.049 25.120 1.00 97.81 286 GLU A N 1
ATOM 2193 C CA . GLU A 1 286 ? -10.478 8.504 26.516 1.00 97.81 286 GLU A CA 1
ATOM 2194 C C . GLU A 1 286 ? -11.826 8.138 27.152 1.00 97.81 286 GLU A C 1
ATOM 2196 O O . GLU A 1 286 ? -11.851 7.462 28.178 1.00 97.81 286 GLU A O 1
ATOM 2201 N N . ALA A 1 287 ? -12.943 8.442 26.481 1.00 97.81 287 ALA A N 1
ATOM 2202 C CA . ALA A 1 287 ? -14.273 8.065 26.963 1.00 97.81 287 ALA A CA 1
ATOM 2203 C C . ALA A 1 287 ? -14.449 6.540 27.114 1.00 97.81 287 ALA A C 1
ATOM 2205 O O . ALA A 1 287 ? -15.113 6.083 28.048 1.00 97.81 287 ALA A O 1
ATOM 2206 N N . VAL A 1 288 ? -13.849 5.736 26.224 1.00 97.75 288 VAL A N 1
ATOM 2207 C CA . VAL A 1 288 ? -13.847 4.267 26.352 1.00 97.75 288 VAL A CA 1
ATOM 2208 C C . VAL A 1 288 ? -13.070 3.833 27.591 1.00 97.75 288 VAL A C 1
ATOM 2210 O O . VAL A 1 288 ? -13.584 3.030 28.364 1.00 97.75 288 VAL A O 1
ATOM 2213 N N . LEU A 1 289 ? -11.867 4.372 27.807 1.00 97.00 289 LEU A N 1
ATOM 2214 C CA . LEU A 1 289 ? -11.034 4.036 28.968 1.00 97.00 289 LEU A CA 1
ATOM 2215 C C . LEU A 1 289 ? -11.712 4.382 30.299 1.00 97.00 289 LEU A C 1
ATOM 2217 O O . LEU A 1 289 ? -11.538 3.658 31.277 1.00 97.00 289 LEU A O 1
ATOM 2221 N N . GLU A 1 290 ? -12.482 5.467 30.339 1.00 97.62 290 GLU A N 1
ATOM 2222 C CA . GLU A 1 290 ? -13.187 5.908 31.544 1.00 97.62 290 GLU A CA 1
ATOM 2223 C C . GLU A 1 290 ? -14.427 5.060 31.858 1.00 97.62 290 GLU A C 1
ATOM 2225 O O . GLU A 1 290 ? -14.690 4.779 33.026 1.00 97.62 290 GLU A O 1
ATOM 2230 N N . ASN A 1 291 ? -15.178 4.626 30.838 1.00 98.25 291 ASN A N 1
ATOM 2231 C CA . ASN A 1 291 ? -16.519 4.048 31.022 1.00 98.25 291 ASN A CA 1
ATOM 2232 C C . ASN A 1 291 ? -16.610 2.536 30.755 1.00 98.25 291 ASN A C 1
ATOM 2234 O O . ASN A 1 291 ? -17.628 1.913 31.072 1.00 98.25 291 ASN A O 1
ATOM 2238 N N . TYR A 1 292 ? -15.572 1.937 30.166 1.00 98.31 292 TYR A N 1
ATOM 2239 C CA . TYR A 1 292 ? -15.537 0.530 29.764 1.00 98.31 292 TYR A CA 1
ATOM 2240 C C . TYR A 1 292 ? -14.317 -0.164 30.362 1.00 98.31 292 TYR A C 1
ATOM 2242 O O . TYR A 1 292 ? -13.323 0.468 30.714 1.00 98.31 292 TYR A O 1
ATOM 2250 N N . THR A 1 293 ? -14.384 -1.487 30.470 1.00 97.19 293 THR A N 1
ATOM 2251 C CA . THR A 1 293 ? -13.255 -2.333 30.875 1.00 97.19 293 THR A CA 1
ATOM 2252 C C . THR A 1 293 ? -12.989 -3.406 29.828 1.00 97.19 293 THR A C 1
ATOM 2254 O O . THR A 1 293 ? -13.948 -3.923 29.243 1.00 97.19 293 THR A O 1
ATOM 2257 N N . PRO A 1 294 ? -11.715 -3.768 29.596 1.00 95.81 294 PRO A N 1
ATOM 2258 C CA . PRO A 1 294 ? -11.383 -4.898 28.745 1.00 95.81 294 PRO A CA 1
ATOM 2259 C C . PRO A 1 294 ? -11.866 -6.192 29.414 1.00 95.81 294 PRO A C 1
ATOM 2261 O O . PRO A 1 294 ? -11.561 -6.440 30.579 1.00 95.81 294 PRO A O 1
ATOM 2264 N N . ASP A 1 295 ? -12.635 -6.986 28.678 1.00 92.81 295 ASP A N 1
ATOM 2265 C CA . ASP A 1 295 ? -13.249 -8.239 29.134 1.00 92.81 295 ASP A CA 1
ATOM 2266 C C . ASP A 1 295 ? -12.471 -9.449 28.600 1.00 92.81 295 ASP A C 1
ATOM 2268 O O . ASP A 1 295 ? -11.943 -10.265 29.353 1.00 92.81 295 ASP A O 1
ATOM 2272 N N . GLU A 1 296 ? -12.309 -9.512 27.278 1.00 94.00 296 GLU A N 1
ATOM 2273 C CA . GLU A 1 296 ? -11.633 -10.608 26.588 1.00 94.00 296 GLU A CA 1
ATOM 2274 C C . GLU A 1 296 ? -10.761 -10.101 25.433 1.00 94.00 296 GLU A C 1
ATOM 2276 O O . GLU A 1 296 ? -10.889 -8.965 24.963 1.00 94.00 296 GLU A O 1
ATOM 2281 N N . ALA A 1 297 ? -9.849 -10.958 24.973 1.00 96.81 297 ALA A N 1
ATOM 2282 C CA . ALA A 1 297 ? -9.039 -10.701 23.795 1.00 96.81 297 ALA A CA 1
ATOM 2283 C C . ALA A 1 297 ? -8.946 -11.952 22.917 1.00 96.81 297 ALA A C 1
ATOM 2285 O O . ALA A 1 297 ? -8.680 -13.045 23.415 1.00 96.81 297 ALA A O 1
ATOM 2286 N N . ILE A 1 298 ? -9.138 -11.777 21.610 1.00 97.38 298 ILE A N 1
ATOM 2287 C CA . ILE A 1 298 ? -9.032 -12.848 20.615 1.00 97.38 298 ILE A CA 1
ATOM 2288 C C . ILE A 1 298 ? -7.875 -12.526 19.676 1.00 97.38 298 ILE A C 1
ATOM 2290 O O . ILE A 1 298 ? -7.815 -11.443 19.091 1.00 97.38 298 ILE A O 1
ATOM 2294 N N . GLU A 1 299 ? -6.952 -13.472 19.522 1.00 94.38 299 GLU A N 1
ATOM 2295 C CA . GLU A 1 299 ? -5.893 -13.375 18.524 1.00 94.38 299 GLU A CA 1
ATOM 2296 C C . GLU A 1 299 ? -6.378 -13.907 17.176 1.00 94.38 299 GLU A C 1
ATOM 2298 O O . GLU A 1 299 ? -6.922 -15.005 17.082 1.00 94.38 299 GLU A O 1
ATOM 2303 N N . MET A 1 300 ? -6.169 -13.125 16.121 1.00 91.62 300 MET A N 1
ATOM 2304 C CA . MET A 1 300 ? -6.494 -13.511 14.753 1.00 91.62 300 MET A CA 1
ATOM 2305 C C . MET A 1 300 ? -5.519 -12.832 13.797 1.00 91.62 300 MET A C 1
ATOM 2307 O O . MET A 1 300 ? -5.326 -11.614 13.851 1.00 91.62 300 MET A O 1
ATOM 2311 N N . ASN A 1 301 ? -4.919 -13.602 12.888 1.00 84.69 301 ASN A N 1
ATOM 2312 C CA . ASN A 1 301 ? -4.092 -13.092 11.795 1.00 84.69 301 ASN A CA 1
ATOM 2313 C C . ASN A 1 301 ? -2.907 -12.229 12.292 1.00 84.69 301 ASN A C 1
ATOM 2315 O O . ASN A 1 301 ? -2.527 -11.239 11.666 1.00 84.69 301 ASN A O 1
ATOM 2319 N N . GLY A 1 302 ? -2.335 -12.586 13.451 1.00 82.06 302 GLY A N 1
ATOM 2320 C CA . GLY A 1 302 ? -1.226 -11.864 14.090 1.00 82.06 302 GLY A CA 1
ATOM 2321 C C . GLY A 1 302 ? -1.610 -10.538 14.759 1.00 82.06 302 GLY A C 1
ATOM 2322 O O . GLY A 1 302 ? -0.723 -9.743 15.075 1.00 82.06 302 GLY A O 1
ATOM 2323 N N . PHE A 1 303 ? -2.906 -10.290 14.957 1.00 89.69 303 PHE A N 1
ATOM 2324 C CA . PHE A 1 303 ? -3.433 -9.150 15.701 1.00 89.69 303 PHE A CA 1
ATOM 2325 C C . PHE A 1 303 ? -4.211 -9.620 16.925 1.00 89.69 303 PHE A C 1
ATOM 2327 O O . PHE A 1 303 ? -4.821 -10.687 16.909 1.00 89.69 303 PHE A O 1
ATOM 2334 N N . THR A 1 304 ? -4.237 -8.784 17.957 1.00 94.69 304 THR A N 1
ATOM 2335 C CA . THR A 1 304 ? -5.064 -8.984 19.146 1.00 94.69 304 THR A CA 1
ATOM 2336 C C . THR A 1 304 ? -6.268 -8.054 19.068 1.00 94.69 304 THR A C 1
ATOM 2338 O O . THR A 1 304 ? -6.107 -6.837 18.979 1.00 94.69 304 THR A O 1
ATOM 2341 N N . TYR A 1 305 ? -7.467 -8.624 19.105 1.00 97.12 305 TYR A N 1
ATOM 2342 C CA . TYR A 1 305 ? -8.729 -7.897 19.169 1.00 97.12 305 TYR A CA 1
ATOM 2343 C C . TYR A 1 305 ? -9.205 -7.863 20.614 1.00 97.12 305 TYR A C 1
ATOM 2345 O O . TYR A 1 305 ? -9.478 -8.911 21.189 1.00 97.12 305 TYR A O 1
ATOM 2353 N N . GLN A 1 306 ? -9.287 -6.673 21.199 1.00 97.44 306 GLN A N 1
ATOM 2354 C CA . GLN A 1 306 ? -9.723 -6.438 22.571 1.00 97.44 306 GLN A CA 1
ATOM 2355 C C . GLN A 1 306 ? -11.202 -6.073 22.608 1.00 97.44 306 GLN A C 1
ATOM 2357 O O . GLN A 1 306 ? -11.654 -5.201 21.864 1.00 97.44 306 GLN A O 1
ATOM 2362 N N . PHE A 1 307 ? -11.930 -6.704 23.518 1.00 97.88 307 PHE A N 1
ATOM 2363 C CA . PHE A 1 307 ? -13.360 -6.533 23.710 1.00 97.88 307 PHE A CA 1
ATOM 2364 C C . PHE A 1 307 ? -13.588 -5.714 24.969 1.00 97.88 307 PHE A C 1
ATOM 2366 O O . PHE A 1 307 ? -13.181 -6.108 26.058 1.00 97.88 307 PHE A O 1
ATOM 2373 N N . TRP A 1 308 ? -14.232 -4.567 24.813 1.00 97.88 308 TRP A N 1
ATOM 2374 C CA . TRP A 1 308 ? -14.490 -3.612 25.879 1.00 97.88 308 TRP A CA 1
ATOM 2375 C C . TRP A 1 308 ? -15.986 -3.561 26.155 1.00 97.88 308 TRP A C 1
ATOM 2377 O O . TRP A 1 308 ? -16.788 -3.333 25.241 1.00 97.88 308 TRP A O 1
ATOM 2387 N N . ARG A 1 309 ? -16.359 -3.772 27.418 1.00 97.75 309 ARG A N 1
ATOM 2388 C CA . ARG A 1 309 ? -17.752 -3.760 27.884 1.00 97.75 309 ARG A CA 1
ATOM 2389 C C . ARG A 1 309 ? -17.982 -2.636 28.889 1.00 97.75 309 ARG A C 1
ATOM 2391 O O . ARG A 1 309 ? -17.027 -2.259 29.570 1.00 97.75 309 ARG A O 1
ATOM 2398 N N . PRO A 1 310 ? -19.212 -2.100 28.984 1.00 97.62 310 PRO A N 1
ATOM 2399 C CA . PRO A 1 310 ? -19.531 -1.081 29.971 1.00 97.62 310 PRO A CA 1
ATOM 2400 C C . PRO A 1 310 ? -19.162 -1.539 31.378 1.00 97.62 310 PRO A C 1
ATOM 2402 O O . PRO A 1 310 ? -19.451 -2.675 31.761 1.00 97.62 310 PRO A O 1
ATOM 2405 N N . GLN A 1 311 ? -18.549 -0.650 32.153 1.00 93.88 311 GLN A N 1
ATOM 2406 C CA . GLN A 1 311 ? -18.336 -0.903 33.572 1.00 93.88 311 GLN A CA 1
ATOM 2407 C C . GLN A 1 311 ? -19.691 -1.066 34.276 1.00 93.88 311 GLN A C 1
ATOM 2409 O O . GLN A 1 311 ? -20.636 -0.345 33.927 1.00 93.88 311 GLN A O 1
ATOM 2414 N N . PRO A 1 312 ? -19.801 -1.955 35.279 1.00 85.75 312 PRO A N 1
ATOM 2415 C CA . PRO A 1 312 ? -20.959 -1.978 36.166 1.00 85.75 312 PRO A CA 1
ATOM 2416 C C . PRO A 1 312 ? -21.190 -0.596 36.793 1.00 85.75 312 PRO A C 1
ATOM 2418 O O . PRO A 1 312 ? -20.245 0.184 36.939 1.00 85.75 312 PRO A O 1
ATOM 2421 N N . ASP A 1 313 ? -22.441 -0.283 37.116 1.00 76.12 313 ASP A N 1
ATOM 2422 C CA . ASP A 1 313 ? -22.788 0.919 37.884 1.00 76.12 313 ASP A CA 1
ATOM 2423 C C . ASP A 1 313 ? -22.442 0.776 39.374 1.00 76.12 313 ASP A C 1
ATOM 2425 O O . ASP A 1 313 ? -22.534 -0.360 39.905 1.00 76.12 313 ASP A O 1
#

Radius of gyration: 26.54 Å; Cα contacts (8 Å, |Δi|>4): 438; chains: 1; bounding box: 57×56×78 Å

pLDDT: mean 92.19, std 6.0, range [67.62, 98.44]

Foldseek 3Di:
DQVVVCVVVVNVSCLQVPLLQPADFDPQLLVLLLVLCCQLAVLLQVLLVVLLVCCVAFNPHDPLSVQLVVLSVQLSRSQRGVLHANVSCVSNSVSSVVSSCVSLVVLQDPDLADPDGPCCVVCVVVCSVVSNVCSVCSVPSVVVSVVSSCVSADKDACDDDPNVVVCVVVVNFDQEPQRMDGSSHPPRPRYDDDAHPFDPLQVVLLVVLLVVLLPFDAAEEEQPCVSCVSNVHDHPDHALSQQSLLVSADPVHGSDDCVVVLVCLLVQRHAKYKDWPRSHHPSSVVSQVVFWDFDDWTDHRNIIITIIGGDDD

Solvent-accessible surface area (backbone atoms only — not comparable to full-atom values): 16922 Å² total; per-residue (Å²): 107,69,70,57,48,20,61,76,47,76,44,46,47,45,46,63,68,46,55,27,60,67,46,71,74,36,67,66,32,17,50,41,43,48,52,47,51,46,68,35,38,42,60,39,44,54,44,18,50,53,37,37,50,40,19,70,76,54,57,71,75,48,70,54,45,53,47,24,54,51,31,42,53,54,16,44,71,49,24,15,25,73,93,31,26,58,70,43,40,49,62,20,52,53,31,26,54,50,34,18,48,55,44,59,53,60,44,74,51,92,70,89,66,80,73,89,29,78,62,40,75,75,45,31,84,75,46,47,65,56,51,50,53,51,35,74,41,32,86,56,52,53,59,48,36,53,50,52,31,50,58,36,64,35,67,45,57,36,53,60,91,64,37,24,57,53,17,62,74,71,69,52,61,57,64,42,73,68,49,18,30,44,65,78,52,76,86,39,64,47,54,78,78,71,81,53,85,82,45,72,65,32,54,51,37,51,49,49,54,23,50,53,58,58,71,45,87,58,47,53,47,42,62,61,49,66,46,36,52,75,41,73,45,76,77,77,67,57,31,60,59,50,22,32,22,48,74,56,41,40,95,93,51,74,73,56,85,57,64,70,66,37,50,37,40,62,67,52,58,41,50,34,38,38,40,65,82,69,50,49,36,67,72,48,53,52,36,41,65,76,38,31,41,82,75,52,73,50,66,40,90,95,41,55,39,37,34,30,30,52,54,83,132